Protein AF-A0A9E5GIP1-F1 (afdb_monomer_lite)

Radius of gyration: 26.12 Å; chains: 1; bounding box: 58×53×69 Å

Secondary structure (DSSP, 8-state):
-HHHHHHHHHHHHHH--S-------GGGBTTTBTTHHHHHHHHHHHHHSSTT-----HHHHHHHS---S-------GGGS---SS-TTGGGGGTS--S---SS-TT---TTHHHHHHHHHHHHHHHHHHHHHHHHHHHTTSS-HHHHHHHTHHHHTTSS-HHHHHTTS---HHHHHHHHHHHHHHHHHHHTT-THHHHSS-TTSHHHHHHHHHHHHHHHHHGGG-SS-HHHHHHHHHTT-B-SSGGG-BHHHHHHHHTTSPPHHHHHHHHHHHHHHHS-GGG--SEETTEEEEEEEE-SSSEEEEEEEETTT--EEEEEEE-S-TTSS--EEEEEEEETTT--EEEEEEEGGGS-HHHHTT-

Sequence (362 aa):
ADLLYHRLLTIKKEDRESLIHTATDGEIYGHHEPYGDMALAALIKKVEDREDFTITNYAAYLSNHPALDEAFLYLGEEEKGTSWSCSHGVSRWYKNCGCHTGGDDTWNQKWRTPLRESFDHLSKEIDTIFEREVRHIFKDQQDPWDLLHGFAPVASALIDMKSFLSSYALDHEDEQTLATLLIGQQYKHFCYTSCGWFFNDLAGIEPRQNITYALMALQLYQKFSTQDLLAQLLEDLLKAKANRKQDGTGKDIALEELKTLPGEVEAALFFILNRRVAQEKDYSKEYGYFSLDAYNKQDNHTQVLRITNKLTLTTYVCTATDPNPEKSTLEYTITSLDINHQTQQSFFLEQNMIPLRMRDLL

Foldseek 3Di:
DVVVLVVVLVCCVPVVDPDDDDDDDPCCCPNVPNNNVVVVVVSVVVCVVDVSDDDDDPVVVCVVVPDPDDDDFDLAPPSVGADPPDPRGCCLQAAFPVDADDDDPPFTQRLRNLLVVLLVVLLVLLVVLQQVLVCVQCVNPDGSVVVLVLCVCCLVVVDFLVVSCVVPPGDPVSSLLNLLSSVLVSLSVQLSPRVLRNHGWCLDPSVLVSLLSSVSSCVSCVVSDPDPSLVSSLVSQQSRATPDVVSHTRNSSNVVSVPADDPVQLVVVLQVVCVLPPDPVLRDQDDPQKGWPDWDDPDLFWIWTWMARRRSRWIKIKIWGDPCSPDPWDWIWIWIAGPPVRDIDIDTDGPVSNDPVSVVSD

Structure (mmCIF, N/CA/C/O backbone):
data_AF-A0A9E5GIP1-F1
#
_entry.id   AF-A0A9E5GIP1-F1
#
loop_
_atom_site.group_PDB
_atom_site.id
_atom_site.type_symbol
_atom_site.label_atom_id
_atom_site.label_alt_id
_atom_site.label_comp_id
_atom_site.label_asym_id
_atom_site.label_entity_id
_atom_site.label_seq_id
_atom_site.pdbx_PDB_ins_code
_atom_site.Cartn_x
_atom_site.Cartn_y
_atom_site.Cartn_z
_atom_site.occupancy
_atom_site.B_iso_or_equiv
_atom_site.auth_seq_id
_atom_site.auth_comp_id
_atom_site.auth_asym_id
_atom_site.auth_atom_id
_atom_site.pdbx_PDB_model_num
ATOM 1 N N . ALA A 1 1 ? 5.625 12.874 -35.003 1.00 90.88 1 ALA A N 1
ATOM 2 C CA . ALA A 1 1 ? 5.468 11.657 -35.830 1.00 90.88 1 ALA A CA 1
ATOM 3 C C . ALA A 1 1 ? 6.554 11.521 -36.900 1.00 90.88 1 ALA A C 1
ATOM 5 O O . ALA A 1 1 ? 7.325 10.577 -36.810 1.00 90.88 1 ALA A O 1
ATOM 6 N N . ASP A 1 2 ? 6.673 12.441 -37.871 1.00 93.94 2 ASP A N 1
ATOM 7 C CA . ASP A 1 2 ? 7.651 12.308 -38.975 1.00 93.94 2 ASP A CA 1
ATOM 8 C C . ASP A 1 2 ? 9.096 12.130 -38.503 1.00 93.94 2 ASP A C 1
ATOM 10 O O . ASP A 1 2 ? 9.788 11.223 -38.953 1.00 93.94 2 ASP A O 1
ATOM 14 N N . LEU A 1 3 ? 9.529 12.952 -37.544 1.00 94.56 3 LEU A N 1
ATOM 15 C CA . LEU A 1 3 ? 10.887 12.887 -37.003 1.00 94.56 3 LEU A CA 1
ATOM 16 C C . LEU A 1 3 ? 11.195 11.522 -36.360 1.00 94.56 3 LEU A C 1
ATOM 18 O O . LEU A 1 3 ? 12.271 10.966 -36.561 1.00 94.56 3 LEU A O 1
ATOM 22 N N . LEU A 1 4 ? 10.227 10.964 -35.625 1.00 92.00 4 LEU A N 1
ATOM 23 C CA . LEU A 1 4 ? 10.352 9.655 -34.986 1.00 92.00 4 LEU A CA 1
ATOM 24 C C . LEU A 1 4 ? 10.370 8.531 -36.029 1.00 92.00 4 LEU A C 1
ATOM 26 O O . LEU A 1 4 ? 11.239 7.671 -35.971 1.00 92.00 4 LEU A O 1
ATOM 30 N N . TYR A 1 5 ? 9.490 8.588 -37.032 1.00 94.12 5 TYR A N 1
ATOM 31 C CA . TYR A 1 5 ? 9.476 7.623 -38.135 1.00 94.12 5 TYR A CA 1
ATOM 32 C C . TYR A 1 5 ? 10.809 7.601 -38.896 1.00 94.12 5 TYR A C 1
ATOM 34 O O . TYR A 1 5 ? 11.371 6.538 -39.149 1.00 94.12 5 TYR A O 1
ATOM 42 N N . HIS A 1 6 ? 11.354 8.777 -39.226 1.00 94.56 6 HIS A N 1
ATOM 43 C CA . HIS A 1 6 ? 12.661 8.880 -39.874 1.00 94.56 6 HIS A CA 1
ATOM 44 C C . HIS A 1 6 ? 13.778 8.291 -39.015 1.00 94.56 6 HIS A C 1
ATOM 46 O O . HIS A 1 6 ? 14.639 7.591 -39.540 1.00 94.56 6 HIS A O 1
ATOM 52 N N . ARG A 1 7 ? 13.742 8.513 -37.697 1.00 93.44 7 ARG A N 1
ATOM 53 C CA . ARG A 1 7 ? 14.718 7.923 -36.779 1.00 93.44 7 ARG A CA 1
ATOM 54 C C . ARG A 1 7 ? 14.634 6.396 -36.743 1.00 93.44 7 ARG A C 1
ATOM 56 O O . ARG A 1 7 ? 15.674 5.748 -36.780 1.00 93.44 7 ARG A O 1
ATOM 63 N N . LEU A 1 8 ? 13.427 5.825 -36.734 1.00 92.62 8 LEU A N 1
ATOM 64 C CA . LEU A 1 8 ? 13.231 4.372 -36.801 1.00 92.62 8 LEU A CA 1
ATOM 65 C C . LEU A 1 8 ? 13.777 3.784 -38.110 1.00 92.62 8 LEU A C 1
ATOM 67 O O . LEU A 1 8 ? 14.397 2.723 -38.092 1.00 92.62 8 LEU A O 1
ATOM 71 N N . LEU A 1 9 ? 13.598 4.478 -39.242 1.00 92.69 9 LEU A N 1
ATOM 72 C CA . LEU A 1 9 ? 14.166 4.054 -40.530 1.00 92.69 9 LEU A CA 1
ATOM 73 C C . LEU A 1 9 ? 15.693 4.037 -40.509 1.00 92.69 9 LEU A C 1
ATOM 75 O O . LEU A 1 9 ? 16.299 3.109 -41.046 1.00 92.69 9 LEU A O 1
ATOM 79 N N . THR A 1 10 ? 16.305 5.052 -39.899 1.00 93.25 10 THR A N 1
ATOM 80 C CA . THR A 1 10 ? 17.758 5.109 -39.735 1.00 93.25 10 THR A CA 1
ATOM 81 C C . THR A 1 10 ? 18.255 3.924 -38.911 1.00 93.25 10 THR A C 1
ATOM 83 O O . THR A 1 10 ? 19.103 3.189 -39.405 1.00 93.25 10 THR A O 1
ATOM 86 N N . ILE A 1 11 ? 17.657 3.668 -37.739 1.00 92.25 11 ILE A N 1
ATOM 87 C CA . ILE A 1 11 ? 18.007 2.530 -36.866 1.00 92.25 11 ILE A CA 1
ATOM 88 C C . ILE A 1 11 ? 17.894 1.206 -37.631 1.00 92.25 11 ILE A C 1
ATOM 90 O O . ILE A 1 11 ? 18.855 0.447 -37.707 1.00 92.25 11 ILE A O 1
ATOM 94 N N . LYS A 1 12 ? 16.758 0.961 -38.300 1.00 90.62 12 LYS A N 1
ATOM 95 C CA . LYS A 1 12 ? 16.549 -0.253 -39.107 1.00 90.62 12 LYS A CA 1
ATOM 96 C C . LYS A 1 12 ? 17.654 -0.454 -40.152 1.00 90.62 12 LYS A C 1
ATOM 98 O O . LYS A 1 12 ? 18.086 -1.580 -40.394 1.00 90.62 12 LYS A O 1
ATOM 103 N N . LYS A 1 13 ? 18.078 0.624 -40.817 1.00 89.50 13 LYS A N 1
ATOM 104 C CA . LYS A 1 13 ? 19.065 0.567 -41.902 1.00 89.50 13 LYS A CA 1
ATOM 105 C C . LYS A 1 13 ? 20.491 0.370 -41.388 1.00 89.50 13 LYS A C 1
ATOM 107 O O . LYS A 1 13 ? 21.258 -0.348 -42.030 1.00 89.50 13 LYS A O 1
ATOM 112 N N . GLU A 1 14 ? 20.848 1.047 -40.304 1.00 91.50 14 GLU A N 1
ATOM 113 C CA . GLU A 1 14 ? 22.204 1.050 -39.751 1.00 91.50 14 GLU A CA 1
ATOM 114 C C . GLU A 1 14 ? 22.484 -0.229 -38.964 1.00 91.50 14 GLU A C 1
ATOM 116 O O . GLU A 1 14 ? 23.464 -0.917 -39.258 1.00 91.50 14 GLU A O 1
ATOM 121 N N . ASP A 1 15 ? 21.573 -0.599 -38.067 1.00 85.19 15 ASP A N 1
ATOM 122 C CA . ASP A 1 15 ? 21.786 -1.687 -37.110 1.00 85.19 15 ASP A CA 1
ATOM 123 C C . ASP A 1 15 ? 21.365 -3.056 -37.682 1.00 85.19 15 ASP A C 1
ATOM 125 O O . ASP A 1 15 ? 21.738 -4.103 -37.164 1.00 85.19 15 ASP A O 1
ATOM 129 N N . ARG A 1 16 ? 20.647 -3.065 -38.820 1.00 80.44 16 ARG A N 1
ATOM 130 C CA . ARG A 1 16 ? 20.118 -4.273 -39.495 1.00 80.44 16 ARG A CA 1
ATOM 131 C C . ARG A 1 16 ? 19.235 -5.137 -38.587 1.00 80.44 16 ARG A C 1
ATOM 133 O O . ARG A 1 16 ? 19.169 -6.354 -38.754 1.00 80.44 16 ARG A O 1
ATOM 140 N N . GLU A 1 17 ? 18.535 -4.487 -37.667 1.00 75.00 17 GLU A N 1
ATOM 141 C CA . GLU A 1 17 ? 17.715 -5.139 -36.649 1.00 75.00 17 GLU A CA 1
ATOM 142 C C . GLU A 1 17 ? 16.410 -5.700 -37.218 1.00 75.00 17 GLU A C 1
ATOM 144 O O . GLU A 1 17 ? 15.723 -5.064 -38.025 1.00 75.00 17 GLU A O 1
ATOM 149 N N . SER A 1 18 ? 16.033 -6.885 -36.739 1.00 81.94 18 SER A N 1
ATOM 150 C CA . SER A 1 18 ? 14.758 -7.538 -37.056 1.00 81.94 18 SER A CA 1
ATOM 151 C C . SER A 1 18 ? 13.626 -7.157 -36.092 1.00 81.94 18 SER A C 1
ATOM 153 O O . SER A 1 18 ? 12.456 -7.357 -36.419 1.00 81.94 18 SER A O 1
ATOM 155 N N . LEU A 1 19 ? 13.950 -6.560 -34.939 1.00 90.62 19 LEU A N 1
ATOM 156 C CA . LEU A 1 19 ? 12.988 -6.022 -33.977 1.00 90.62 19 LEU A CA 1
ATOM 157 C C . LEU A 1 19 ? 13.524 -4.724 -33.361 1.00 90.62 19 LEU A C 1
ATOM 159 O O . LEU A 1 19 ? 14.591 -4.717 -32.761 1.00 90.62 19 LEU A O 1
ATOM 163 N N . ILE A 1 20 ? 12.750 -3.641 -33.450 1.00 93.06 20 ILE A N 1
ATOM 164 C CA . ILE A 1 20 ? 13.040 -2.390 -32.736 1.00 93.06 20 ILE A CA 1
ATOM 165 C C . ILE A 1 20 ? 12.092 -2.298 -31.544 1.00 93.06 20 ILE A C 1
ATOM 167 O O . ILE A 1 20 ? 10.873 -2.320 -31.710 1.00 93.06 20 ILE A O 1
ATOM 171 N N . HIS A 1 21 ? 12.657 -2.184 -30.344 1.00 90.62 21 HIS A N 1
ATOM 172 C CA . HIS A 1 21 ? 11.900 -2.045 -29.108 1.00 90.62 21 HIS A CA 1
ATOM 173 C C . HIS A 1 21 ? 11.939 -0.605 -28.578 1.00 90.62 21 HIS A C 1
ATOM 175 O O . HIS A 1 21 ? 12.970 0.064 -28.590 1.00 90.62 21 HIS A O 1
ATOM 181 N N . THR A 1 22 ? 10.805 -0.131 -28.068 1.00 89.06 22 THR A N 1
ATOM 182 C CA . THR A 1 22 ? 10.714 1.080 -27.252 1.00 89.06 22 THR A CA 1
ATOM 183 C C . THR A 1 22 ? 9.709 0.835 -26.127 1.00 89.06 22 THR A C 1
ATOM 185 O O . THR A 1 22 ? 8.592 0.396 -26.394 1.00 89.06 22 THR A O 1
ATOM 188 N N . ALA A 1 23 ? 10.110 1.100 -24.884 1.00 91.69 23 ALA A N 1
ATOM 189 C CA . ALA A 1 23 ? 9.243 1.107 -23.707 1.00 91.69 23 ALA A CA 1
ATOM 190 C C . ALA A 1 23 ? 9.270 2.498 -23.078 1.00 91.69 23 ALA A C 1
ATOM 192 O O . ALA A 1 23 ? 10.339 3.085 -22.909 1.00 91.69 23 ALA A O 1
ATOM 193 N N . THR A 1 24 ? 8.097 3.004 -22.721 1.00 92.00 24 THR A N 1
ATOM 194 C CA . THR A 1 24 ? 7.911 4.260 -21.996 1.00 92.00 24 THR A CA 1
ATOM 195 C C . THR A 1 24 ? 6.729 4.109 -21.053 1.00 92.00 24 THR A C 1
ATOM 197 O O . THR A 1 24 ? 5.822 3.321 -21.330 1.00 92.00 24 THR A O 1
ATOM 200 N N . ASP A 1 25 ? 6.708 4.902 -19.989 1.00 92.88 25 ASP A N 1
ATOM 201 C CA . ASP A 1 25 ? 5.520 5.041 -19.147 1.00 92.88 25 ASP A CA 1
ATOM 202 C C . ASP A 1 25 ? 4.357 5.596 -19.985 1.00 92.88 25 ASP A C 1
ATOM 204 O O . ASP A 1 25 ? 4.558 6.459 -20.847 1.00 92.88 25 ASP A O 1
ATOM 208 N N . GLY A 1 26 ? 3.145 5.074 -19.784 1.00 93.81 26 GLY A N 1
ATOM 209 C CA . GLY A 1 26 ? 1.982 5.415 -20.613 1.00 93.81 26 GLY A CA 1
ATOM 210 C C . GLY A 1 26 ? 1.558 6.875 -20.457 1.00 93.81 26 GLY A C 1
ATOM 211 O O . GLY A 1 26 ? 1.079 7.501 -21.401 1.00 93.81 26 GLY A O 1
ATOM 212 N N . GLU A 1 27 ? 1.826 7.439 -19.284 1.00 93.75 27 GLU A N 1
ATOM 213 C CA . GLU A 1 27 ? 1.537 8.808 -18.880 1.00 93.75 27 GLU A CA 1
ATOM 214 C C . GLU A 1 27 ? 2.300 9.841 -19.726 1.00 93.75 27 GLU A C 1
ATOM 216 O O . GLU A 1 27 ? 1.907 11.009 -19.777 1.00 93.75 27 GLU A O 1
ATOM 221 N N . ILE A 1 28 ? 3.354 9.437 -20.452 1.00 92.19 28 ILE A N 1
ATOM 222 C CA . ILE A 1 28 ? 4.016 10.320 -21.422 1.00 92.19 28 ILE A CA 1
ATOM 223 C C . ILE A 1 28 ? 3.036 10.780 -22.511 1.00 92.19 28 ILE A C 1
ATOM 225 O O . ILE A 1 28 ? 3.107 11.916 -22.965 1.00 92.19 28 ILE A O 1
ATOM 229 N N . TYR A 1 29 ? 2.082 9.938 -22.909 1.00 93.94 29 TYR A N 1
ATOM 230 C CA . TYR A 1 29 ? 1.190 10.204 -24.032 1.00 93.94 29 TYR A CA 1
ATOM 231 C C . TYR A 1 29 ? -0.046 10.997 -23.587 1.00 93.94 29 TYR A C 1
ATOM 233 O O . TYR A 1 29 ? -1.134 10.450 -23.431 1.00 93.94 29 TYR A O 1
ATOM 241 N N . GLY A 1 30 ? 0.131 12.308 -23.392 1.00 93.06 30 GLY A N 1
ATOM 242 C CA . GLY A 1 30 ? -0.942 13.271 -23.123 1.00 93.06 30 GLY A CA 1
ATOM 243 C C . GLY A 1 30 ? -0.901 13.896 -21.727 1.00 93.06 30 GLY A C 1
ATOM 244 O O . GLY A 1 30 ? -1.188 15.085 -21.601 1.00 93.06 30 GLY A O 1
ATOM 245 N N . HIS A 1 31 ? -0.517 13.141 -20.689 1.00 91.56 31 HIS A N 1
ATOM 246 C CA . HIS A 1 31 ? -0.446 13.672 -19.322 1.00 91.56 31 HIS A CA 1
ATOM 247 C C . HIS A 1 31 ? 0.846 14.464 -19.077 1.00 91.56 31 HIS A C 1
ATOM 249 O O . HIS A 1 31 ? 0.780 15.622 -18.667 1.00 91.56 31 HIS A O 1
ATOM 255 N N . HIS A 1 32 ? 2.011 13.870 -19.354 1.00 90.81 32 HIS A N 1
ATOM 256 C CA . HIS A 1 32 ? 3.301 14.554 -19.207 1.00 90.81 32 HIS A CA 1
ATOM 257 C C . HIS A 1 32 ? 3.729 15.316 -20.464 1.00 90.81 32 HIS A C 1
ATOM 259 O O . HIS A 1 32 ? 4.309 16.391 -20.334 1.00 90.81 32 HIS A O 1
ATOM 265 N N . GLU A 1 33 ? 3.422 14.801 -21.660 1.00 92.88 33 GLU A N 1
ATOM 266 C CA . GLU A 1 33 ? 3.657 15.497 -22.929 1.00 92.88 33 GLU A CA 1
ATOM 267 C C . GLU A 1 33 ? 2.316 15.796 -23.618 1.00 92.88 33 GLU A C 1
ATOM 269 O O . GLU A 1 33 ? 1.678 14.879 -24.157 1.00 92.88 33 GLU A O 1
ATOM 274 N N . PRO A 1 34 ? 1.864 17.065 -23.629 1.00 95.00 34 PRO A N 1
ATOM 275 C CA . PRO A 1 34 ? 0.658 17.460 -24.344 1.00 95.00 34 PRO A CA 1
ATOM 276 C C . PRO A 1 34 ? 0.708 17.035 -25.816 1.00 95.00 34 PRO A C 1
ATOM 278 O O . PRO A 1 34 ? 1.692 17.278 -26.511 1.00 95.00 34 PRO A O 1
ATOM 281 N N . TYR A 1 35 ? -0.373 16.424 -26.307 1.00 95.19 35 TYR A N 1
ATOM 282 C CA . TYR A 1 35 ? -0.489 15.879 -27.670 1.00 95.19 35 TYR A CA 1
ATOM 283 C C . TYR A 1 35 ? 0.455 14.703 -27.996 1.00 95.19 35 TYR A C 1
ATOM 285 O O . TYR A 1 35 ? 0.572 14.311 -29.164 1.00 95.19 35 TYR A O 1
ATOM 293 N N . GLY A 1 36 ? 1.124 14.111 -26.999 1.00 94.62 36 GLY A N 1
ATOM 294 C CA . GLY A 1 36 ? 1.947 12.915 -27.190 1.00 94.62 36 GLY A CA 1
ATOM 295 C C . GLY A 1 36 ? 1.145 11.726 -27.735 1.00 94.62 36 GLY A C 1
ATOM 296 O O . GLY A 1 36 ? 1.618 11.001 -28.612 1.00 94.62 36 GLY A O 1
ATOM 297 N N . ASP A 1 37 ? -0.100 11.576 -27.290 1.00 95.75 37 ASP A N 1
ATOM 298 C CA . ASP A 1 37 ? -1.087 10.620 -27.799 1.00 95.75 37 ASP A CA 1
ATOM 299 C C . ASP A 1 37 ? -1.371 10.819 -29.299 1.00 95.75 37 ASP A C 1
ATOM 301 O O . ASP A 1 37 ? -1.316 9.867 -30.083 1.00 95.75 37 ASP A O 1
ATOM 305 N N . MET A 1 38 ? -1.572 12.066 -29.738 1.00 96.44 38 MET A N 1
ATOM 306 C CA . MET A 1 38 ? -1.771 12.396 -31.153 1.00 96.44 38 MET A CA 1
ATOM 307 C C . MET A 1 38 ? -0.517 12.104 -31.983 1.00 96.44 38 MET A C 1
ATOM 309 O O . MET A 1 38 ? -0.606 11.616 -33.115 1.00 96.44 38 MET A O 1
ATOM 313 N N . ALA A 1 39 ? 0.668 12.385 -31.434 1.00 95.06 39 ALA A N 1
ATOM 314 C CA . ALA A 1 39 ? 1.933 12.084 -32.090 1.00 95.06 39 ALA A CA 1
ATOM 315 C C . ALA A 1 39 ? 2.142 10.572 -32.276 1.00 95.06 39 ALA A C 1
ATOM 317 O O . ALA A 1 39 ? 2.639 10.167 -33.334 1.00 95.06 39 ALA A O 1
ATOM 318 N N . LEU A 1 40 ? 1.746 9.758 -31.290 1.00 94.62 40 LEU A N 1
ATOM 319 C CA . LEU A 1 40 ? 1.768 8.297 -31.362 1.00 94.62 40 LEU A CA 1
ATOM 320 C C . LEU A 1 40 ? 0.756 7.772 -32.388 1.00 94.62 40 LEU A C 1
ATOM 322 O O . LEU A 1 40 ? 1.130 6.985 -33.254 1.00 94.62 40 LEU A O 1
ATOM 326 N N . ALA A 1 41 ? -0.485 8.266 -32.375 1.00 95.94 41 ALA A N 1
ATOM 327 C CA . ALA A 1 41 ? -1.502 7.893 -33.362 1.00 95.94 41 ALA A CA 1
ATOM 328 C C . ALA A 1 41 ? -1.047 8.201 -34.800 1.00 95.94 41 ALA A C 1
ATOM 330 O O . ALA A 1 41 ? -1.163 7.368 -35.701 1.00 95.94 41 ALA A O 1
ATOM 331 N N . ALA A 1 42 ? -0.445 9.374 -35.016 1.00 96.19 42 ALA A N 1
ATOM 332 C CA . ALA A 1 42 ? 0.108 9.751 -36.313 1.00 96.19 42 ALA A CA 1
ATOM 333 C C . ALA A 1 42 ? 1.324 8.896 -36.723 1.00 96.19 42 ALA A C 1
ATOM 335 O O . ALA A 1 42 ? 1.544 8.691 -37.917 1.00 96.19 42 ALA A O 1
ATOM 336 N N . LEU A 1 43 ? 2.125 8.401 -35.771 1.00 94.81 43 LEU A N 1
ATOM 337 C CA . LEU A 1 43 ? 3.197 7.443 -36.056 1.00 94.81 43 LEU A CA 1
ATOM 338 C C . LEU A 1 43 ? 2.626 6.087 -36.482 1.00 94.81 43 LEU A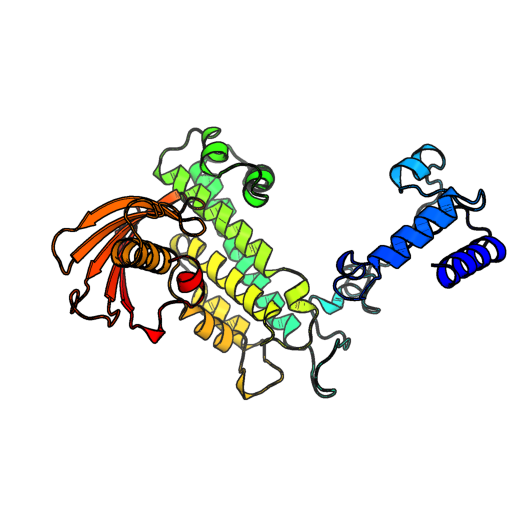 C 1
ATOM 340 O O . LEU A 1 43 ? 3.065 5.558 -37.499 1.00 94.81 43 LEU A O 1
ATOM 344 N N . ILE A 1 44 ? 1.644 5.561 -35.743 1.00 94.56 44 ILE A N 1
ATOM 345 C CA . ILE A 1 44 ? 0.972 4.291 -36.055 1.00 94.56 44 ILE A CA 1
ATOM 346 C C . ILE A 1 44 ? 0.383 4.353 -37.461 1.00 94.56 44 ILE A C 1
ATOM 348 O O . ILE A 1 44 ? 0.689 3.501 -38.289 1.00 94.56 44 ILE A O 1
ATOM 352 N N . LYS A 1 45 ? -0.348 5.428 -37.779 1.00 95.38 45 LYS A N 1
ATOM 353 C CA . LYS A 1 45 ? -0.918 5.622 -39.114 1.00 95.38 45 LYS A CA 1
ATOM 354 C C . LYS A 1 45 ? 0.147 5.600 -40.216 1.00 95.38 45 LYS A C 1
ATOM 356 O O . LYS A 1 45 ? -0.055 4.994 -41.260 1.00 95.38 45 LYS A O 1
ATOM 361 N N . LYS A 1 46 ? 1.312 6.214 -39.980 1.00 94.62 46 LYS A N 1
ATOM 362 C CA . LYS A 1 46 ? 2.436 6.180 -40.933 1.00 94.62 46 LYS A CA 1
ATOM 363 C C . LYS A 1 46 ? 3.024 4.787 -41.113 1.00 94.62 46 LYS A C 1
ATOM 365 O O . LYS A 1 46 ? 3.461 4.492 -42.216 1.00 94.62 46 LYS A O 1
ATOM 370 N N . VAL A 1 47 ? 3.074 3.982 -40.053 1.00 93.62 47 VAL A N 1
ATOM 371 C CA . VAL A 1 47 ? 3.517 2.583 -40.123 1.00 93.62 47 VAL A CA 1
ATOM 372 C C . VAL A 1 47 ? 2.498 1.724 -40.871 1.00 93.62 47 VAL A C 1
ATOM 374 O O . VAL A 1 47 ? 2.897 0.858 -41.627 1.00 93.62 47 VAL A O 1
ATOM 377 N N . GLU A 1 48 ? 1.198 1.971 -40.725 1.00 92.62 48 GLU A N 1
ATOM 378 C CA . GLU A 1 48 ? 0.170 1.245 -41.487 1.00 92.62 48 GLU A CA 1
ATOM 379 C C . GLU A 1 48 ? 0.145 1.634 -42.971 1.00 92.62 48 GLU A C 1
ATOM 381 O O . GLU A 1 48 ? -0.053 0.785 -43.836 1.00 92.62 48 GLU A O 1
ATOM 386 N N . ASP A 1 49 ? 0.361 2.916 -43.277 1.00 94.38 49 ASP A N 1
ATOM 387 C CA . ASP A 1 49 ? 0.346 3.435 -44.650 1.00 94.38 49 ASP A CA 1
ATOM 388 C C . ASP A 1 49 ? 1.626 3.096 -45.440 1.00 94.38 49 ASP A C 1
ATOM 390 O O . ASP A 1 49 ? 1.709 3.385 -46.637 1.00 94.38 49 ASP A O 1
ATOM 394 N N . ARG A 1 50 ? 2.652 2.539 -44.784 1.00 91.62 50 ARG A N 1
ATOM 395 C CA . ARG A 1 50 ? 3.967 2.261 -45.376 1.00 91.62 50 ARG A CA 1
ATOM 396 C C . ARG A 1 50 ? 4.426 0.852 -45.028 1.00 91.62 50 ARG A C 1
ATOM 398 O O . ARG A 1 50 ? 4.469 0.475 -43.871 1.00 91.62 50 ARG A O 1
ATOM 405 N N . GLU A 1 51 ? 4.916 0.106 -46.007 1.00 87.88 51 GLU A N 1
ATOM 406 C CA . GLU A 1 51 ? 5.389 -1.275 -45.801 1.00 87.88 51 GLU A CA 1
ATOM 407 C C . GLU A 1 51 ? 6.793 -1.365 -45.153 1.00 87.88 51 GLU A C 1
ATOM 409 O O . GLU A 1 51 ? 7.437 -2.413 -45.182 1.00 87.88 51 GLU A O 1
ATOM 414 N N . ASP A 1 52 ? 7.306 -0.276 -44.561 1.00 92.38 52 ASP A N 1
ATOM 415 C CA . ASP A 1 52 ? 8.644 -0.266 -43.957 1.00 92.38 52 ASP A CA 1
ATOM 416 C C . ASP A 1 52 ? 8.688 -0.989 -42.600 1.00 92.38 52 ASP A C 1
ATOM 418 O O . ASP A 1 52 ? 9.749 -1.483 -42.211 1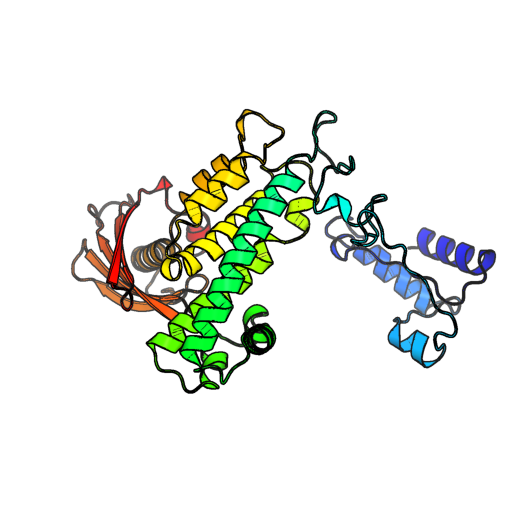.00 92.38 52 ASP A O 1
ATOM 422 N N . PHE A 1 53 ? 7.580 -1.042 -41.855 1.00 93.31 53 PHE A N 1
ATOM 423 C CA . PHE A 1 53 ? 7.523 -1.617 -40.507 1.00 93.31 53 PHE A CA 1
ATOM 424 C C . PHE A 1 53 ? 6.235 -2.408 -40.287 1.00 93.31 53 PHE A C 1
ATOM 426 O O . PHE A 1 53 ? 5.229 -2.199 -40.955 1.00 93.31 53 PHE A O 1
ATOM 433 N N . THR A 1 54 ? 6.248 -3.286 -39.288 1.00 92.06 54 THR A N 1
ATOM 434 C CA . THR A 1 54 ? 5.048 -3.960 -38.788 1.00 92.06 54 THR A CA 1
ATOM 435 C C . THR A 1 54 ? 5.013 -3.813 -37.276 1.00 92.06 54 THR A C 1
ATOM 437 O O . THR A 1 54 ? 5.980 -4.159 -36.597 1.00 92.06 54 THR A O 1
ATOM 440 N N . ILE A 1 55 ? 3.911 -3.284 -36.742 1.00 93.44 55 ILE A N 1
ATOM 441 C CA . ILE A 1 55 ? 3.705 -3.211 -35.293 1.00 93.44 55 ILE A CA 1
ATOM 442 C C . ILE A 1 55 ? 3.377 -4.615 -34.791 1.00 93.44 55 ILE A C 1
ATOM 444 O O . ILE A 1 55 ? 2.480 -5.277 -35.307 1.00 93.44 55 ILE A O 1
ATOM 448 N N . THR A 1 56 ? 4.102 -5.065 -33.774 1.00 93.50 56 THR A N 1
ATOM 449 C CA . THR A 1 56 ? 3.907 -6.375 -33.152 1.00 93.50 56 THR A CA 1
ATOM 450 C C . THR A 1 56 ? 4.147 -6.282 -31.649 1.00 93.50 56 THR A C 1
ATOM 452 O O . THR A 1 56 ? 4.766 -5.336 -31.165 1.00 93.50 56 THR A O 1
ATOM 455 N N . ASN A 1 57 ? 3.676 -7.280 -30.905 1.00 94.31 57 ASN A N 1
ATOM 456 C CA . ASN A 1 57 ? 4.086 -7.512 -29.522 1.00 94.31 57 ASN A CA 1
ATOM 457 C C . ASN A 1 57 ? 5.134 -8.639 -29.452 1.00 94.31 57 ASN A C 1
ATOM 459 O O . ASN A 1 57 ? 5.383 -9.339 -30.441 1.00 94.31 57 ASN A O 1
ATOM 463 N N . TYR A 1 58 ? 5.738 -8.825 -28.275 1.00 94.12 58 TYR A N 1
ATOM 464 C CA . TYR A 1 58 ? 6.787 -9.828 -28.078 1.00 94.12 58 TYR A CA 1
ATOM 465 C C . TYR A 1 58 ? 6.310 -11.261 -28.298 1.00 94.12 58 TYR A C 1
ATOM 467 O O . TYR A 1 58 ? 7.018 -12.034 -28.930 1.00 94.12 58 TYR A O 1
ATOM 475 N N . ALA A 1 59 ? 5.113 -11.615 -27.823 1.00 95.31 59 ALA A N 1
ATOM 476 C CA . ALA A 1 59 ? 4.585 -12.971 -27.965 1.00 95.31 59 ALA A CA 1
ATOM 477 C C . ALA A 1 59 ? 4.388 -13.347 -29.443 1.00 95.31 59 ALA A C 1
ATOM 479 O O . ALA A 1 59 ? 4.791 -14.427 -29.875 1.00 95.31 59 ALA A O 1
ATOM 480 N N . ALA A 1 60 ? 3.833 -12.430 -30.239 1.00 95.12 60 ALA A N 1
ATOM 481 C CA . ALA A 1 60 ? 3.640 -12.621 -31.671 1.00 95.12 60 ALA A CA 1
ATOM 482 C C . ALA A 1 60 ? 4.979 -12.716 -32.420 1.00 95.12 60 ALA A C 1
ATOM 484 O O . ALA A 1 60 ? 5.143 -13.593 -33.270 1.00 95.12 60 ALA A O 1
ATOM 485 N N . TYR A 1 61 ? 5.965 -11.883 -32.069 1.00 94.12 61 TYR A N 1
ATOM 486 C CA . TYR A 1 61 ? 7.300 -11.963 -32.665 1.00 94.12 61 TYR A CA 1
ATOM 487 C C . TYR A 1 61 ? 7.993 -13.293 -32.324 1.00 94.12 61 TYR A C 1
ATOM 489 O O . TYR A 1 61 ? 8.421 -14.004 -33.234 1.00 94.12 61 TYR A O 1
ATOM 497 N N . LEU A 1 62 ? 8.018 -13.672 -31.040 1.00 94.50 62 LEU A N 1
ATOM 498 C CA . LEU A 1 62 ? 8.645 -14.903 -30.542 1.00 94.50 62 LEU A CA 1
ATOM 499 C C . LEU A 1 62 ? 8.031 -16.177 -31.132 1.00 94.50 62 LEU A C 1
ATOM 501 O O . LEU A 1 62 ? 8.745 -17.156 -31.324 1.00 94.50 62 LEU A O 1
ATOM 505 N N . SER A 1 63 ? 6.736 -16.169 -31.471 1.00 95.19 63 SER A N 1
ATOM 506 C CA . SER A 1 63 ? 6.073 -17.325 -32.096 1.00 95.19 63 SER A CA 1
ATOM 507 C C . SER A 1 63 ? 6.692 -17.739 -33.439 1.00 95.19 63 SER A C 1
ATOM 509 O O . SER A 1 63 ? 6.689 -18.920 -33.777 1.00 95.19 63 SER A O 1
ATOM 511 N N . ASN A 1 64 ? 7.261 -16.779 -34.175 1.00 93.56 64 ASN A N 1
ATOM 512 C CA . ASN A 1 64 ? 7.912 -17.002 -35.469 1.00 93.56 64 ASN A CA 1
ATOM 513 C C . ASN A 1 64 ? 9.445 -16.883 -35.394 1.00 93.56 64 ASN A C 1
ATOM 515 O O . ASN A 1 64 ? 10.135 -17.248 -36.343 1.00 93.56 64 ASN A O 1
ATOM 519 N N . HIS A 1 65 ? 9.971 -16.375 -34.277 1.00 92.38 65 HIS A N 1
ATOM 520 C CA . HIS A 1 65 ? 11.391 -16.107 -34.049 1.00 92.38 65 HIS A CA 1
ATOM 521 C C . HIS A 1 65 ? 11.769 -16.609 -32.646 1.00 92.38 65 HIS A C 1
ATOM 523 O O . HIS A 1 65 ? 11.912 -15.799 -31.724 1.00 92.38 65 HIS A O 1
ATOM 529 N N . PRO A 1 66 ? 11.861 -17.937 -32.439 1.00 92.56 66 PRO A N 1
ATOM 530 C CA . PRO A 1 66 ? 12.200 -18.488 -31.132 1.00 92.56 66 PRO A CA 1
ATOM 531 C C . PRO A 1 66 ? 13.575 -17.985 -30.680 1.00 92.56 66 PRO A C 1
ATOM 533 O O . PRO A 1 66 ? 14.493 -17.868 -31.491 1.00 92.56 66 PRO A O 1
ATOM 536 N N . ALA A 1 67 ? 13.718 -17.697 -29.385 1.00 91.44 67 ALA A N 1
ATOM 537 C CA . ALA A 1 67 ? 15.005 -17.323 -28.809 1.00 91.44 67 ALA A CA 1
ATOM 538 C C . ALA A 1 67 ? 15.974 -18.513 -28.896 1.00 91.44 67 ALA A C 1
ATOM 540 O O . ALA A 1 67 ? 15.665 -19.600 -28.408 1.00 91.44 67 ALA A O 1
ATOM 541 N N . LEU A 1 68 ? 17.120 -18.307 -29.545 1.00 92.19 68 LEU A N 1
ATOM 542 C CA . LEU A 1 68 ? 18.158 -19.331 -29.726 1.00 92.19 68 LEU A CA 1
ATOM 543 C C . LEU A 1 68 ? 19.379 -19.099 -28.832 1.00 92.19 68 LEU A C 1
ATOM 545 O O . LEU A 1 68 ? 20.177 -20.013 -28.645 1.00 92.19 68 LEU A O 1
ATOM 549 N N . ASP A 1 69 ? 19.497 -17.893 -28.283 1.00 91.94 69 ASP A N 1
ATOM 550 C CA . ASP A 1 69 ? 20.625 -17.453 -27.478 1.00 91.94 69 ASP A CA 1
ATOM 551 C C . ASP A 1 69 ? 20.191 -17.199 -26.033 1.00 91.94 69 ASP A C 1
ATOM 553 O O . ASP A 1 69 ? 19.064 -16.776 -25.756 1.00 91.94 69 ASP A O 1
ATOM 557 N N . GLU A 1 70 ? 21.116 -17.429 -25.108 1.00 94.50 70 GLU A N 1
ATOM 558 C CA . GLU A 1 70 ? 20.947 -17.097 -23.698 1.00 94.50 70 GLU A CA 1
ATOM 559 C C . GLU A 1 70 ? 21.484 -15.690 -23.422 1.00 94.50 70 GLU A C 1
ATOM 561 O O . GLU A 1 70 ? 22.565 -15.311 -23.877 1.00 94.50 70 GLU A O 1
ATOM 566 N N . ALA A 1 71 ? 20.741 -14.917 -22.630 1.00 92.62 71 ALA A N 1
ATOM 567 C CA . ALA A 1 71 ? 21.186 -13.625 -22.130 1.00 92.62 71 ALA A CA 1
ATOM 568 C C . ALA A 1 71 ? 21.496 -13.730 -20.635 1.00 92.62 71 ALA A C 1
ATOM 570 O O . ALA A 1 71 ? 20.639 -14.105 -19.834 1.00 92.62 71 ALA A O 1
ATOM 571 N N . PHE A 1 72 ? 22.711 -13.349 -20.247 1.00 94.38 72 PHE A N 1
ATOM 572 C CA . PHE A 1 72 ? 23.083 -13.228 -18.841 1.00 94.38 72 PHE A CA 1
ATOM 573 C C . PHE A 1 72 ? 22.746 -11.824 -18.351 1.00 94.38 72 PHE A C 1
ATOM 575 O O . PHE A 1 72 ? 23.313 -10.835 -18.820 1.00 94.38 72 PHE A O 1
ATOM 582 N N . LEU A 1 73 ? 21.817 -11.736 -17.403 1.00 92.81 73 LEU A N 1
ATOM 583 C CA . LEU A 1 73 ? 21.481 -10.468 -16.771 1.00 92.81 73 LEU A CA 1
ATOM 584 C C . LEU A 1 73 ? 22.584 -10.075 -15.792 1.00 92.81 73 LEU A C 1
ATOM 586 O O . LEU A 1 73 ? 23.041 -10.883 -14.983 1.00 92.81 73 LEU A O 1
ATOM 590 N N . TYR A 1 74 ? 22.998 -8.812 -15.852 1.00 93.50 74 TYR A N 1
ATOM 591 C CA . TYR A 1 74 ? 23.899 -8.268 -14.848 1.00 93.50 74 TYR A CA 1
ATOM 592 C C . TYR A 1 74 ? 23.199 -8.278 -13.485 1.00 93.50 74 TYR A C 1
ATOM 594 O O . TYR A 1 74 ? 22.078 -7.789 -13.347 1.00 93.50 74 TYR A O 1
ATOM 602 N N . LEU A 1 75 ? 23.868 -8.825 -12.469 1.00 93.56 75 LEU A N 1
ATOM 603 C CA . LEU A 1 75 ? 23.278 -9.006 -11.140 1.00 93.56 75 LEU A CA 1
ATOM 604 C C . LEU A 1 75 ? 23.073 -7.684 -10.386 1.00 93.56 75 LEU A C 1
ATOM 606 O O . LEU A 1 75 ? 22.372 -7.659 -9.381 1.00 93.56 75 LEU A O 1
ATOM 610 N N . GLY A 1 76 ? 23.645 -6.576 -10.865 1.00 92.19 76 GLY A N 1
ATOM 611 C CA . GLY A 1 76 ? 23.561 -5.287 -10.183 1.00 92.19 76 GLY A CA 1
ATOM 612 C C . GLY A 1 76 ? 24.380 -5.244 -8.890 1.00 92.19 76 GLY A C 1
ATOM 613 O O . GLY A 1 76 ? 25.149 -6.150 -8.572 1.00 92.19 76 GLY A O 1
ATOM 614 N N . GLU A 1 77 ? 24.237 -4.154 -8.141 1.00 92.88 77 GLU A N 1
ATOM 615 C CA . GLU A 1 77 ? 24.882 -4.025 -6.834 1.00 92.88 77 GLU A CA 1
ATOM 616 C C . GLU A 1 77 ? 24.237 -4.975 -5.815 1.00 92.88 77 GLU A C 1
ATOM 618 O O . GLU A 1 77 ? 23.013 -5.111 -5.776 1.00 92.88 77 GLU A O 1
ATOM 623 N N . GLU A 1 78 ? 25.063 -5.619 -4.983 1.00 92.38 78 GLU A N 1
ATOM 624 C CA . GLU A 1 78 ? 24.622 -6.581 -3.952 1.00 92.38 78 GLU A CA 1
ATOM 625 C C . GLU A 1 78 ? 23.765 -7.740 -4.501 1.00 92.38 78 GLU A C 1
ATOM 627 O O . GLU A 1 78 ? 22.986 -8.330 -3.759 1.00 92.38 78 GLU A O 1
ATOM 632 N N . GLU A 1 79 ? 23.888 -8.050 -5.796 1.00 94.44 79 GLU A N 1
ATOM 633 C CA . GLU A 1 79 ? 23.109 -9.087 -6.493 1.00 94.44 79 GLU A CA 1
ATOM 634 C C . GLU A 1 79 ? 21.583 -8.868 -6.453 1.00 94.44 79 GLU A C 1
ATOM 636 O O . GLU A 1 79 ? 20.796 -9.806 -6.571 1.00 94.44 79 GLU A O 1
ATOM 641 N N . LYS A 1 80 ? 21.139 -7.610 -6.304 1.00 93.31 80 LYS A N 1
ATOM 642 C CA . LYS A 1 80 ? 19.710 -7.251 -6.213 1.00 93.31 80 LYS A CA 1
ATOM 643 C C . LYS A 1 80 ? 19.057 -6.910 -7.559 1.00 93.31 80 LYS A C 1
ATOM 645 O O . LYS A 1 80 ? 17.853 -6.672 -7.608 1.00 93.31 80 LYS A O 1
ATOM 650 N N . GLY A 1 81 ? 19.826 -6.889 -8.644 1.00 94.50 81 GLY A N 1
ATOM 651 C CA . GLY A 1 81 ? 19.359 -6.677 -10.013 1.00 94.50 81 GLY A CA 1
ATOM 652 C C . GLY A 1 81 ? 19.639 -5.285 -10.591 1.00 94.50 81 GLY A C 1
ATOM 653 O O . GLY A 1 81 ? 19.976 -4.317 -9.899 1.00 94.50 81 GLY A O 1
ATOM 654 N N . THR A 1 82 ? 19.493 -5.184 -11.912 1.00 95.44 82 THR A N 1
ATOM 655 C CA . THR A 1 82 ? 19.553 -3.928 -12.674 1.00 95.44 82 THR A CA 1
ATOM 656 C C . THR A 1 82 ? 18.209 -3.210 -12.732 1.00 95.44 82 THR A C 1
ATOM 658 O O . THR A 1 82 ? 17.166 -3.780 -12.434 1.00 95.44 82 THR A O 1
ATOM 661 N N . SER A 1 83 ? 18.217 -1.955 -13.183 1.00 94.75 83 SER A N 1
ATOM 662 C CA . SER A 1 83 ? 17.005 -1.218 -13.526 1.00 94.75 83 SER A CA 1
ATOM 663 C C . SER A 1 83 ? 17.212 -0.434 -14.817 1.00 94.75 83 SER A C 1
ATOM 665 O O . SER A 1 83 ? 18.338 -0.113 -15.192 1.00 94.75 83 SER A O 1
ATOM 667 N N . TRP A 1 84 ? 16.112 -0.113 -15.492 1.00 93.62 84 TRP A N 1
ATOM 668 C CA . TRP A 1 84 ? 16.128 0.708 -16.703 1.00 93.62 84 TRP A CA 1
ATOM 669 C C . TRP A 1 84 ? 16.349 2.209 -16.438 1.00 93.62 84 TRP A C 1
ATOM 671 O O . TRP A 1 84 ? 16.769 2.935 -17.332 1.00 93.62 84 TRP A O 1
ATOM 681 N N . SER A 1 85 ? 16.085 2.680 -15.211 1.00 91.00 85 SER A N 1
ATOM 682 C CA . SER A 1 85 ? 16.026 4.108 -14.854 1.00 91.00 85 SER A CA 1
ATOM 683 C C . SER A 1 85 ? 17.091 4.539 -13.833 1.00 91.00 85 SER A C 1
ATOM 685 O O . SER A 1 85 ? 17.089 5.670 -13.326 1.00 91.00 85 SER A O 1
ATOM 687 N N . CYS A 1 86 ? 18.032 3.653 -13.502 1.00 92.00 86 CYS A N 1
ATOM 688 C CA . CYS A 1 86 ? 19.182 3.968 -12.665 1.00 92.00 86 CYS A CA 1
ATOM 689 C C . CYS A 1 86 ? 20.414 3.176 -13.109 1.00 92.00 86 CYS A C 1
ATOM 691 O O . CYS A 1 86 ? 20.386 1.949 -13.168 1.00 92.00 86 CYS A O 1
ATOM 693 N N . SER A 1 87 ? 21.529 3.877 -13.327 1.00 91.25 87 SER A N 1
ATOM 694 C CA . SER A 1 87 ? 22.826 3.257 -13.633 1.00 91.25 87 SER A CA 1
ATOM 695 C C . SER A 1 87 ? 23.344 2.349 -12.512 1.00 91.25 87 SER A C 1
ATOM 697 O O . SER A 1 87 ? 24.154 1.468 -12.769 1.00 91.25 87 SER A O 1
ATOM 699 N N . HIS A 1 88 ? 22.857 2.540 -11.282 1.00 93.25 88 HIS A N 1
ATOM 700 C CA . HIS A 1 88 ? 23.200 1.743 -10.098 1.00 93.25 88 HIS A CA 1
ATOM 701 C C . HIS A 1 88 ? 22.199 0.601 -9.849 1.00 93.25 88 HIS A C 1
ATOM 703 O O . HIS A 1 88 ? 22.012 0.147 -8.724 1.00 93.25 88 HIS A O 1
ATOM 709 N N . GLY A 1 89 ? 21.482 0.157 -10.884 1.00 93.75 89 GLY A N 1
ATOM 710 C CA . GLY A 1 89 ? 20.524 -0.936 -10.767 1.00 93.75 89 GLY A CA 1
ATOM 711 C C . GLY A 1 89 ? 19.368 -0.604 -9.826 1.00 93.75 89 GLY A C 1
ATOM 712 O O . GLY A 1 89 ? 18.816 0.497 -9.882 1.00 93.75 89 GLY A O 1
ATOM 713 N N . VAL A 1 90 ? 18.978 -1.545 -8.965 1.00 95.25 90 VAL A N 1
ATOM 714 C CA . VAL A 1 90 ? 17.885 -1.322 -8.002 1.00 95.25 90 VAL A CA 1
ATOM 715 C C . VAL A 1 90 ? 18.309 -0.568 -6.733 1.00 95.25 90 VAL A C 1
ATOM 717 O O . VAL A 1 90 ? 17.482 -0.314 -5.857 1.00 95.25 90 VAL A O 1
ATOM 720 N N . SER A 1 91 ? 19.570 -0.134 -6.628 1.00 94.94 91 SER A N 1
ATOM 721 C CA . SER A 1 91 ? 20.072 0.619 -5.470 1.00 94.94 91 SER A CA 1
ATOM 722 C C . SER A 1 91 ? 19.323 1.913 -5.191 1.00 94.94 91 SER A C 1
ATOM 724 O O . SER A 1 91 ? 19.229 2.322 -4.032 1.00 94.94 91 SER A O 1
ATOM 726 N N . ARG A 1 92 ? 18.704 2.513 -6.214 1.00 93.25 92 ARG A N 1
ATOM 727 C CA . ARG A 1 92 ? 17.794 3.652 -6.044 1.00 93.25 92 ARG A CA 1
ATOM 728 C C . ARG A 1 92 ? 16.685 3.373 -5.025 1.00 93.25 92 ARG A C 1
ATOM 730 O O . ARG A 1 92 ? 16.335 4.295 -4.306 1.00 93.25 92 ARG A O 1
ATOM 737 N N . TRP A 1 93 ? 16.171 2.147 -4.920 1.00 94.44 93 TRP A N 1
ATOM 738 C CA . TRP A 1 93 ? 14.997 1.824 -4.094 1.00 94.44 93 TRP A CA 1
ATOM 739 C C . TRP A 1 93 ? 15.318 1.308 -2.684 1.00 94.44 93 TRP A C 1
ATOM 741 O O . TRP A 1 93 ? 14.408 0.919 -1.959 1.00 94.44 93 TRP A O 1
ATOM 751 N N . TYR A 1 94 ? 16.591 1.285 -2.273 1.00 93.69 94 TYR A N 1
ATOM 752 C CA . TYR A 1 94 ? 16.949 0.853 -0.912 1.00 93.69 94 TYR A CA 1
ATOM 753 C C . TYR A 1 94 ? 18.154 1.577 -0.292 1.00 93.69 94 TYR A C 1
ATOM 755 O O . TYR A 1 94 ? 18.389 1.445 0.909 1.00 93.69 94 TYR A O 1
ATOM 763 N N . LYS A 1 95 ? 18.927 2.363 -1.056 1.00 94.19 95 LYS A N 1
ATOM 764 C CA . LYS A 1 95 ? 20.059 3.126 -0.510 1.00 94.19 95 LYS A CA 1
ATOM 765 C C . LYS A 1 95 ? 20.318 4.450 -1.222 1.00 94.19 95 LYS A C 1
ATOM 767 O O . LYS A 1 95 ? 19.751 4.773 -2.269 1.00 94.19 95 LYS A O 1
ATOM 772 N N . ASN A 1 96 ? 21.229 5.226 -0.643 1.00 94.06 96 ASN A N 1
ATOM 773 C CA . ASN A 1 96 ? 21.758 6.439 -1.252 1.00 94.06 96 ASN A CA 1
ATOM 774 C C . ASN A 1 96 ? 22.737 6.105 -2.392 1.00 94.06 96 ASN A C 1
ATOM 776 O O . ASN A 1 96 ? 23.948 6.168 -2.202 1.00 94.06 96 ASN A O 1
ATOM 780 N N . CYS A 1 97 ? 22.219 5.756 -3.572 1.00 92.19 97 CYS A N 1
ATOM 781 C CA . CYS A 1 97 ? 23.035 5.519 -4.773 1.00 92.19 97 CYS A CA 1
ATOM 782 C C . CYS A 1 97 ? 23.590 6.805 -5.421 1.00 92.19 97 CYS A C 1
ATOM 784 O O . CYS A 1 97 ? 24.300 6.733 -6.416 1.00 92.19 97 CYS A O 1
ATOM 786 N N . GLY A 1 98 ? 23.237 7.988 -4.903 1.00 89.12 98 GLY A N 1
ATOM 787 C CA . GLY A 1 98 ? 23.653 9.285 -5.449 1.00 89.12 98 GLY A CA 1
ATOM 788 C C . GLY A 1 98 ? 22.811 9.790 -6.626 1.00 89.12 98 GLY A C 1
ATOM 789 O O . GLY A 1 98 ? 22.938 10.950 -7.001 1.00 89.12 98 GLY A O 1
ATOM 790 N N . CYS A 1 99 ? 21.918 8.971 -7.193 1.00 87.12 99 CYS A N 1
ATOM 791 C CA . CYS A 1 99 ? 20.947 9.453 -8.173 1.00 87.12 99 CYS A CA 1
ATOM 792 C C . CYS A 1 99 ? 19.840 10.272 -7.494 1.00 87.12 99 CYS A C 1
ATOM 794 O O . CYS A 1 99 ? 19.127 9.756 -6.627 1.00 87.12 99 CYS A O 1
ATOM 796 N N . HIS A 1 100 ? 19.642 11.497 -7.977 1.00 81.50 100 HIS A N 1
ATOM 797 C CA . HIS A 1 100 ? 18.563 12.399 -7.577 1.00 81.50 100 HIS A CA 1
ATOM 798 C C . HIS A 1 100 ? 17.667 12.739 -8.781 1.00 81.50 100 HIS A C 1
ATOM 800 O O . HIS A 1 100 ? 18.057 12.592 -9.942 1.00 81.50 100 HIS A O 1
ATOM 806 N N . THR A 1 101 ? 16.421 13.120 -8.519 1.00 78.38 101 THR A N 1
ATOM 807 C CA . THR A 1 101 ? 15.409 13.436 -9.535 1.00 78.38 101 THR A CA 1
ATOM 808 C C . THR A 1 101 ? 14.593 14.635 -9.066 1.00 78.38 101 THR A C 1
ATOM 810 O O . THR A 1 101 ? 13.592 14.482 -8.372 1.00 78.38 101 THR A O 1
ATOM 813 N N . GLY A 1 102 ? 15.051 15.842 -9.409 1.00 74.69 102 GLY A N 1
ATOM 814 C CA . GLY A 1 102 ? 14.560 17.106 -8.844 1.00 74.69 102 GLY A CA 1
ATOM 815 C C . GLY A 1 102 ? 15.212 17.440 -7.494 1.00 74.69 102 GLY A C 1
ATOM 816 O O . GLY A 1 102 ? 16.183 16.796 -7.103 1.00 74.69 102 GLY A O 1
ATOM 817 N N . GLY A 1 103 ? 14.646 18.408 -6.765 1.00 82.25 103 GLY A N 1
ATOM 818 C CA . GLY A 1 103 ? 15.137 18.823 -5.443 1.00 82.25 103 GLY A CA 1
ATOM 819 C C . GLY A 1 103 ? 16.328 19.785 -5.489 1.00 82.25 103 GLY A C 1
ATOM 820 O O . GLY A 1 103 ? 16.756 20.209 -6.558 1.00 82.25 103 GLY A O 1
ATOM 821 N N . ASP A 1 104 ? 16.813 20.161 -4.308 1.00 85.81 104 ASP A N 1
ATOM 822 C CA . ASP A 1 104 ? 18.009 20.996 -4.141 1.00 85.81 104 ASP A CA 1
ATOM 823 C C . ASP A 1 104 ? 19.280 20.145 -4.307 1.00 85.81 104 ASP A C 1
ATOM 825 O O . ASP A 1 104 ? 19.326 19.004 -3.843 1.00 85.81 104 ASP A O 1
ATOM 829 N N . ASP A 1 105 ? 20.321 20.706 -4.926 1.00 85.94 105 ASP A N 1
ATOM 830 C CA . ASP A 1 105 ? 21.593 20.021 -5.212 1.00 85.94 105 ASP A CA 1
ATOM 831 C C . ASP A 1 105 ? 22.307 19.488 -3.954 1.00 85.94 105 ASP A C 1
ATOM 833 O O . ASP A 1 105 ? 23.160 18.603 -4.034 1.00 85.94 105 ASP A O 1
ATOM 837 N N . THR A 1 106 ? 21.980 20.018 -2.773 1.00 89.06 106 THR A N 1
ATOM 838 C CA . THR A 1 106 ? 22.543 19.581 -1.486 1.00 89.06 106 THR A CA 1
ATOM 839 C C . THR A 1 106 ? 21.818 18.381 -0.869 1.00 89.06 106 THR A C 1
ATOM 841 O O . THR A 1 106 ? 22.279 17.828 0.137 1.00 89.06 106 THR A O 1
ATOM 844 N N . TRP A 1 107 ? 20.682 17.965 -1.436 1.00 92.50 107 TRP A N 1
ATOM 845 C CA . TRP A 1 107 ? 19.879 16.869 -0.900 1.00 92.50 107 TRP A CA 1
ATOM 846 C C . TRP A 1 107 ? 20.501 15.502 -1.182 1.00 92.50 107 TRP A C 1
ATOM 848 O O . TRP A 1 107 ? 21.207 15.278 -2.160 1.00 92.50 107 TRP A O 1
ATOM 858 N N . ASN A 1 108 ? 20.217 14.549 -0.298 1.00 93.19 108 ASN A N 1
ATOM 859 C CA . ASN A 1 108 ? 20.700 13.178 -0.383 1.00 93.19 108 ASN A CA 1
ATOM 860 C C . ASN A 1 108 ? 19.594 12.173 -0.041 1.00 93.19 108 ASN A C 1
ATOM 862 O O . ASN A 1 108 ? 18.549 12.512 0.514 1.00 93.19 108 ASN A O 1
ATOM 866 N N . GLN A 1 109 ? 19.848 10.905 -0.357 1.00 94.69 109 GLN A N 1
ATOM 867 C CA . GLN A 1 109 ? 18.881 9.821 -0.203 1.00 94.69 109 GLN A CA 1
ATOM 868 C C . GLN A 1 109 ? 19.303 8.838 0.899 1.00 94.69 109 GLN A C 1
ATOM 870 O O . GLN A 1 109 ? 18.968 7.654 0.860 1.00 94.69 109 GLN A O 1
ATOM 875 N N . LYS A 1 110 ? 20.052 9.316 1.909 1.00 96.06 110 LYS A N 1
ATOM 876 C CA . LYS A 1 110 ? 20.484 8.498 3.062 1.00 96.06 110 LYS A CA 1
ATOM 877 C C . LYS A 1 110 ? 19.317 7.997 3.906 1.00 96.06 110 LYS A C 1
ATOM 879 O O . LYS A 1 110 ? 19.496 7.039 4.645 1.00 96.06 110 LYS A O 1
ATOM 884 N N . TRP A 1 111 ? 18.139 8.607 3.782 1.00 96.62 111 TRP A N 1
ATOM 885 C CA . TRP A 1 111 ? 16.911 8.159 4.434 1.00 96.62 111 TRP A CA 1
ATOM 886 C C . TRP A 1 111 ? 16.382 6.824 3.898 1.00 96.62 111 TRP A C 1
ATOM 888 O O . TRP A 1 111 ? 15.643 6.154 4.612 1.00 96.62 111 TRP A O 1
ATOM 898 N N . ARG A 1 112 ? 16.762 6.410 2.679 1.00 97.00 112 ARG A N 1
ATOM 899 C CA . ARG A 1 112 ? 16.213 5.196 2.058 1.00 97.00 112 ARG A CA 1
ATOM 900 C C . ARG A 1 112 ? 16.593 3.926 2.822 1.00 97.00 112 ARG A C 1
ATOM 902 O O . ARG A 1 112 ? 15.744 3.101 3.110 1.00 97.00 112 ARG A O 1
ATOM 909 N N . THR A 1 113 ? 17.855 3.776 3.206 1.00 97.44 113 THR A N 1
ATOM 910 C CA . THR A 1 113 ? 18.294 2.585 3.949 1.00 97.44 113 THR A CA 1
ATOM 911 C C . THR A 1 113 ? 17.550 2.399 5.277 1.00 97.44 113 THR A C 1
ATOM 913 O O . THR A 1 113 ? 16.907 1.366 5.424 1.00 97.44 113 THR A O 1
ATOM 916 N N . PRO A 1 114 ? 17.518 3.381 6.199 1.00 98.12 114 PRO A N 1
ATOM 917 C CA . PRO A 1 114 ? 16.793 3.216 7.457 1.00 98.12 114 PRO A CA 1
ATOM 918 C C . PRO A 1 114 ? 15.275 3.080 7.279 1.00 98.12 114 PRO A C 1
ATOM 920 O O . PRO A 1 114 ? 14.649 2.371 8.057 1.00 98.12 114 PRO A O 1
ATOM 923 N N . LEU A 1 115 ? 14.673 3.712 6.261 1.00 98.31 115 LEU A N 1
ATOM 924 C CA . LEU A 1 115 ? 13.256 3.487 5.950 1.00 98.31 115 LEU A CA 1
ATOM 925 C C . LEU A 1 115 ? 13.016 2.053 5.456 1.00 98.31 115 LEU A C 1
ATOM 927 O O . LEU A 1 115 ? 11.993 1.447 5.751 1.00 98.31 115 LEU A O 1
ATOM 931 N N . ARG A 1 116 ? 13.943 1.500 4.668 1.00 97.75 116 ARG A N 1
ATOM 932 C CA . ARG A 1 116 ? 13.794 0.149 4.126 1.00 97.75 116 ARG A CA 1
ATOM 933 C C . ARG A 1 116 ? 13.937 -0.880 5.235 1.00 97.75 116 ARG A C 1
ATOM 935 O O . ARG A 1 116 ? 13.116 -1.781 5.328 1.00 97.75 116 ARG A O 1
ATOM 942 N N . GLU A 1 117 ? 14.935 -0.694 6.091 1.00 98.31 117 GLU A N 1
ATOM 943 C CA . GLU A 1 117 ? 15.164 -1.526 7.270 1.00 98.31 117 GLU A CA 1
ATOM 944 C C . GLU A 1 117 ? 13.966 -1.490 8.229 1.00 98.31 117 GLU A C 1
ATOM 946 O O . GLU A 1 117 ? 13.551 -2.545 8.700 1.00 98.31 117 GLU A O 1
ATOM 951 N N . SER A 1 118 ? 13.352 -0.320 8.462 1.00 98.50 118 SER A N 1
ATOM 952 C CA . SER A 1 118 ? 12.169 -0.225 9.328 1.00 98.50 118 SER A CA 1
ATOM 953 C C . SER A 1 118 ? 10.979 -1.018 8.781 1.00 98.50 118 SER A C 1
ATOM 955 O O . SER A 1 118 ? 10.278 -1.690 9.539 1.00 98.50 118 SER A O 1
ATOM 957 N N . PHE A 1 119 ? 10.762 -0.988 7.463 1.00 98.62 119 PHE A N 1
ATOM 958 C CA . PHE A 1 119 ? 9.722 -1.791 6.822 1.00 98.62 119 PHE A CA 1
ATOM 959 C C . PHE A 1 119 ? 10.068 -3.279 6.809 1.00 98.62 119 PHE A C 1
ATOM 961 O O . PHE A 1 119 ? 9.192 -4.088 7.092 1.00 98.62 119 PHE A O 1
ATOM 968 N N . ASP A 1 120 ? 11.325 -3.649 6.554 1.00 98.56 120 ASP A N 1
ATOM 969 C CA . ASP A 1 120 ? 11.768 -5.048 6.543 1.00 98.56 120 ASP A CA 1
ATOM 970 C C . ASP A 1 120 ? 11.633 -5.690 7.937 1.00 98.56 120 ASP A C 1
ATOM 972 O O . ASP A 1 120 ? 11.180 -6.833 8.051 1.00 98.56 120 ASP A O 1
ATOM 976 N N . HIS A 1 121 ? 11.946 -4.952 9.009 1.00 98.50 121 HIS A N 1
ATOM 977 C CA . HIS A 1 121 ? 11.719 -5.406 10.383 1.00 98.50 121 HIS A CA 1
ATOM 978 C C . HIS A 1 121 ? 10.229 -5.606 10.681 1.00 98.50 121 HIS A C 1
ATOM 980 O O . HIS A 1 121 ? 9.840 -6.684 11.131 1.00 98.50 121 HIS A O 1
ATOM 986 N N . LEU A 1 122 ? 9.382 -4.617 10.369 1.00 98.75 122 LEU A N 1
ATOM 987 C CA . LEU A 1 122 ? 7.932 -4.739 10.549 1.00 98.75 122 LEU A CA 1
ATOM 988 C C . LEU A 1 122 ? 7.352 -5.898 9.723 1.00 98.75 122 LEU A C 1
ATOM 990 O O . LEU A 1 122 ? 6.539 -6.668 10.230 1.00 98.75 122 LEU A O 1
ATOM 994 N N . SER A 1 123 ? 7.786 -6.044 8.469 1.00 98.62 123 SER A N 1
ATOM 995 C CA . SER A 1 123 ? 7.336 -7.104 7.563 1.00 98.62 123 SER A CA 1
ATOM 996 C C . SER A 1 123 ? 7.606 -8.481 8.153 1.00 98.62 123 SER A C 1
ATOM 998 O O . SER A 1 123 ? 6.734 -9.341 8.104 1.00 98.62 123 SER A O 1
ATOM 1000 N N . LYS A 1 124 ? 8.784 -8.688 8.751 1.00 98.56 124 LYS A N 1
ATOM 1001 C CA . LYS A 1 124 ? 9.152 -9.965 9.368 1.00 98.56 124 LYS A CA 1
ATOM 1002 C C . LYS A 1 124 ? 8.253 -10.326 10.555 1.00 98.56 124 LYS A C 1
ATOM 1004 O O . LYS A 1 124 ? 7.859 -11.487 10.690 1.00 98.56 124 LYS A O 1
ATOM 1009 N N . GLU A 1 125 ? 7.920 -9.353 11.401 1.00 98.44 125 GLU A N 1
ATOM 1010 C CA . GLU A 1 125 ? 6.998 -9.569 12.523 1.00 98.44 125 GLU A CA 1
ATOM 1011 C C . GLU A 1 125 ? 5.577 -9.866 12.021 1.00 98.44 125 GLU A C 1
ATOM 1013 O O . GLU A 1 125 ? 4.944 -10.819 12.480 1.00 98.44 125 GLU A O 1
ATOM 1018 N N . ILE A 1 126 ? 5.102 -9.117 11.019 1.00 98.69 126 ILE A N 1
ATOM 1019 C CA . ILE A 1 126 ? 3.806 -9.350 10.365 1.00 98.69 126 ILE A CA 1
ATOM 1020 C C . ILE A 1 126 ? 3.739 -10.755 9.758 1.00 98.69 126 ILE A C 1
ATOM 1022 O O . ILE A 1 126 ? 2.759 -11.464 9.970 1.00 98.69 126 ILE A O 1
ATOM 1026 N N . ASP A 1 127 ? 4.783 -11.186 9.054 1.00 98.75 127 ASP A N 1
ATOM 1027 C CA . ASP A 1 127 ? 4.846 -12.508 8.431 1.00 98.75 127 ASP A CA 1
ATOM 1028 C C . ASP A 1 127 ? 4.851 -13.637 9.466 1.00 98.75 127 ASP A C 1
ATOM 1030 O O . ASP A 1 127 ? 4.137 -14.627 9.307 1.00 98.75 127 ASP A O 1
ATOM 1034 N N . THR A 1 128 ? 5.565 -13.448 10.579 1.00 98.56 128 THR A N 1
ATOM 1035 C CA . THR A 1 128 ? 5.577 -14.401 11.700 1.00 98.56 128 THR A CA 1
ATOM 1036 C C . THR A 1 128 ? 4.193 -14.540 12.338 1.00 98.56 128 THR A C 1
ATOM 1038 O O . THR A 1 128 ? 3.739 -15.651 12.621 1.00 98.56 128 THR A O 1
ATOM 1041 N N . ILE A 1 129 ? 3.503 -13.418 12.561 1.00 98.69 129 ILE A N 1
ATOM 1042 C CA . ILE A 1 129 ? 2.140 -13.409 13.102 1.00 98.69 129 ILE A CA 1
ATOM 1043 C C . ILE A 1 129 ? 1.173 -14.052 12.106 1.00 98.69 129 ILE A C 1
ATOM 1045 O O . ILE A 1 129 ? 0.388 -14.909 12.495 1.00 98.69 129 ILE A O 1
ATOM 1049 N N . PHE A 1 130 ? 1.244 -13.672 10.830 1.00 98.81 130 PHE A N 1
ATOM 1050 C CA . PHE A 1 130 ? 0.366 -14.188 9.784 1.00 98.81 130 PHE A CA 1
ATOM 1051 C C . PHE A 1 130 ? 0.438 -15.710 9.694 1.00 98.81 130 PHE A C 1
ATOM 1053 O O . PHE A 1 130 ? -0.592 -16.377 9.744 1.00 98.81 130 PHE A O 1
ATOM 1060 N N . GLU A 1 131 ? 1.651 -16.260 9.625 1.00 98.69 131 GLU A N 1
ATOM 1061 C CA . GLU A 1 131 ? 1.850 -17.704 9.586 1.00 98.69 131 GLU A CA 1
ATOM 1062 C C . GLU A 1 131 ? 1.252 -18.387 10.823 1.00 98.69 131 GLU A C 1
ATOM 1064 O O . GLU A 1 131 ? 0.515 -19.364 10.690 1.00 98.69 131 GLU A O 1
ATOM 1069 N N . ARG A 1 132 ? 1.519 -17.857 12.021 1.00 98.31 132 ARG A N 1
ATOM 1070 C CA . ARG A 1 132 ? 1.006 -18.424 13.274 1.00 98.31 132 ARG A CA 1
ATOM 1071 C C . ARG A 1 132 ? -0.523 -18.427 13.326 1.00 98.31 132 ARG A C 1
ATOM 1073 O O . ARG A 1 132 ? -1.110 -19.459 13.644 1.00 98.31 132 ARG A O 1
ATOM 1080 N N . GLU A 1 133 ? -1.159 -17.294 13.037 1.00 98.25 133 GLU A N 1
ATOM 1081 C CA . GLU A 1 133 ? -2.614 -17.154 13.145 1.00 98.25 133 GLU A CA 1
ATOM 1082 C C . GLU A 1 133 ? -3.345 -17.969 12.073 1.00 98.25 133 GLU A C 1
ATOM 1084 O O . GLU A 1 133 ? -4.313 -18.660 12.380 1.00 98.25 133 GLU A O 1
ATOM 1089 N N . VAL A 1 134 ? -2.855 -17.982 10.828 1.00 98.25 134 VAL A N 1
ATOM 1090 C CA . VAL A 1 134 ? -3.465 -18.794 9.763 1.00 98.25 134 VAL A CA 1
ATOM 1091 C C . VAL A 1 134 ? -3.362 -20.285 10.088 1.00 98.25 134 VAL A C 1
ATOM 1093 O O . VAL A 1 134 ? -4.347 -21.016 9.963 1.00 98.25 134 VAL A O 1
ATOM 1096 N N . ARG A 1 135 ? -2.202 -20.749 10.574 1.00 97.75 135 ARG A N 1
ATOM 1097 C CA . ARG A 1 135 ? -2.044 -22.138 11.033 1.00 97.75 135 ARG A CA 1
ATOM 1098 C C . ARG A 1 135 ? -2.992 -22.473 12.179 1.00 97.75 135 ARG A C 1
ATOM 1100 O O . ARG A 1 135 ? -3.519 -23.582 12.207 1.00 97.75 135 ARG A O 1
ATOM 1107 N N . HIS A 1 136 ? -3.232 -21.532 13.092 1.00 96.94 136 HIS A N 1
ATOM 1108 C CA . HIS A 1 136 ? -4.177 -21.710 14.189 1.00 96.94 136 HIS A CA 1
ATOM 1109 C C . HIS A 1 136 ? -5.620 -21.872 13.688 1.00 96.94 136 HIS A C 1
ATOM 1111 O O . HIS A 1 136 ? -6.245 -22.889 13.993 1.00 96.94 136 HIS A O 1
ATOM 1117 N N . ILE A 1 137 ? -6.099 -20.934 12.861 1.00 97.50 137 ILE A N 1
ATOM 1118 C CA . ILE A 1 137 ? -7.455 -20.931 12.283 1.00 97.50 137 ILE A CA 1
ATOM 1119 C C . ILE A 1 137 ? -7.730 -22.242 11.529 1.00 97.50 137 ILE A C 1
ATOM 1121 O O . ILE A 1 137 ? -8.727 -22.926 11.761 1.00 97.50 137 ILE A O 1
ATOM 1125 N N . PHE A 1 138 ? -6.803 -22.660 10.662 1.00 97.12 138 PHE A N 1
ATOM 1126 C CA . PHE A 1 138 ? -6.985 -23.846 9.817 1.00 97.12 138 PHE A CA 1
ATOM 1127 C C . PHE A 1 138 ? -6.426 -25.145 10.410 1.00 97.12 138 PHE A C 1
ATOM 1129 O O . PHE A 1 138 ? -6.480 -26.188 9.755 1.00 97.12 138 PHE A O 1
ATOM 1136 N N . LYS A 1 139 ? -5.892 -25.121 11.638 1.00 96.06 139 LYS A N 1
ATOM 1137 C CA . LYS A 1 139 ? -5.271 -26.282 12.307 1.00 96.06 139 LYS A CA 1
ATOM 1138 C C . LYS A 1 139 ? -4.236 -26.978 11.411 1.00 96.06 139 LYS A C 1
ATOM 1140 O O . LYS A 1 139 ? -4.308 -28.190 11.207 1.00 96.06 139 LYS A O 1
ATOM 1145 N N . ASP A 1 140 ? -3.340 -26.182 10.827 1.00 95.19 140 ASP A N 1
ATOM 1146 C CA . ASP A 1 140 ? -2.285 -26.593 9.884 1.00 95.19 140 ASP A CA 1
ATOM 1147 C C . ASP A 1 140 ? -2.760 -27.241 8.564 1.00 95.19 140 ASP A C 1
ATOM 1149 O O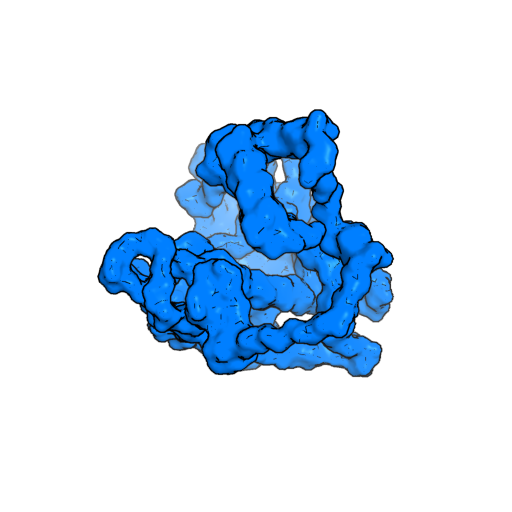 . ASP A 1 140 ? -1.944 -27.763 7.806 1.00 95.19 140 ASP A O 1
ATOM 1153 N N . GLN A 1 141 ? -4.057 -27.197 8.240 1.00 95.50 141 GLN A N 1
ATOM 1154 C CA . GLN A 1 141 ? -4.583 -27.758 6.982 1.00 95.50 141 GLN A CA 1
ATOM 1155 C C . GLN A 1 141 ? -4.452 -26.811 5.785 1.00 95.50 141 GLN A C 1
ATOM 1157 O O . GLN A 1 141 ? -4.635 -27.239 4.647 1.00 95.50 141 GLN A O 1
ATOM 1162 N N . GLN A 1 142 ? -4.145 -25.540 6.038 1.00 95.56 142 GLN A N 1
ATOM 1163 C CA . GLN A 1 142 ? -3.989 -24.511 5.020 1.00 95.56 142 GLN A CA 1
ATOM 1164 C C . GLN A 1 142 ? -2.569 -23.953 5.079 1.00 95.56 142 GLN A C 1
ATOM 1166 O O . GLN A 1 142 ? -2.115 -23.527 6.144 1.00 95.56 142 GLN A O 1
ATOM 1171 N N . ASP A 1 143 ? -1.880 -23.931 3.936 1.00 97.75 143 ASP A N 1
ATOM 1172 C CA . ASP A 1 143 ? -0.622 -23.199 3.826 1.00 97.75 143 ASP A CA 1
ATOM 1173 C C . ASP A 1 143 ? -0.906 -21.682 3.807 1.00 97.75 143 ASP A C 1
ATOM 1175 O O . ASP A 1 143 ? -1.736 -21.230 3.002 1.00 97.75 143 ASP A O 1
ATOM 1179 N N . PRO A 1 144 ? -0.264 -20.884 4.685 1.00 98.25 144 PRO A N 1
ATOM 1180 C CA . PRO A 1 144 ? -0.511 -19.447 4.754 1.00 98.25 144 PRO A CA 1
ATOM 1181 C C . PRO A 1 144 ? -0.153 -18.697 3.473 1.00 98.25 144 PRO A C 1
ATOM 1183 O O . PRO A 1 144 ? -0.842 -17.747 3.100 1.00 98.25 144 PRO A O 1
ATOM 1186 N N . TRP A 1 145 ? 0.903 -19.112 2.779 1.00 98.00 145 TRP A N 1
ATOM 1187 C CA . TRP A 1 145 ? 1.398 -18.411 1.600 1.00 98.00 145 TRP A CA 1
ATOM 1188 C C . TRP A 1 145 ? 0.547 -18.727 0.376 1.00 98.00 145 TRP A C 1
ATOM 1190 O O . TRP A 1 145 ? 0.211 -17.814 -0.376 1.00 98.00 145 TRP A O 1
ATOM 1200 N N . ASP A 1 146 ? 0.094 -19.972 0.224 1.00 98.06 146 ASP A N 1
ATOM 1201 C CA . ASP A 1 146 ? -0.907 -20.327 -0.789 1.00 98.06 146 ASP A CA 1
ATOM 1202 C C . ASP A 1 146 ? -2.236 -19.595 -0.555 1.00 98.06 146 ASP A C 1
ATOM 1204 O O . ASP A 1 146 ? -2.856 -19.118 -1.508 1.00 98.06 146 ASP A O 1
ATOM 1208 N N . LEU A 1 147 ? -2.654 -19.435 0.708 1.00 98.00 147 LEU A N 1
ATOM 1209 C CA . LEU A 1 147 ? -3.832 -18.638 1.062 1.00 98.00 147 LEU A CA 1
ATOM 1210 C C . LEU A 1 147 ? -3.657 -17.163 0.667 1.00 98.00 147 LEU A C 1
ATOM 1212 O O . LEU A 1 147 ? -4.559 -16.572 0.071 1.00 98.00 147 LEU A O 1
ATOM 1216 N N . LEU A 1 148 ? -2.489 -16.579 0.950 1.00 98.00 148 LEU A N 1
ATOM 1217 C CA . LEU A 1 148 ? -2.174 -15.199 0.579 1.00 98.00 148 LEU A CA 1
ATOM 1218 C C . LEU A 1 148 ? -2.108 -15.006 -0.945 1.00 98.00 148 LEU A C 1
ATOM 1220 O O . LEU A 1 148 ? -2.576 -13.987 -1.452 1.00 98.00 148 LEU A O 1
ATOM 1224 N N . HIS A 1 149 ? -1.587 -15.979 -1.697 1.00 97.69 149 HIS A N 1
ATOM 1225 C CA . HIS A 1 149 ? -1.653 -15.959 -3.161 1.00 97.69 149 HIS A CA 1
ATOM 1226 C C . HIS A 1 149 ? -3.103 -16.044 -3.660 1.00 97.69 149 HIS A C 1
ATOM 1228 O O . HIS A 1 149 ? -3.492 -15.294 -4.558 1.00 97.69 149 HIS A O 1
ATOM 1234 N N . GLY A 1 150 ? -3.924 -16.903 -3.048 1.00 97.62 150 GLY A N 1
ATOM 1235 C CA . GLY A 1 150 ? -5.350 -17.035 -3.354 1.00 97.62 150 GLY A CA 1
ATOM 1236 C C . GLY A 1 150 ? -6.161 -15.761 -3.096 1.00 97.62 150 GLY A C 1
ATOM 1237 O O . GLY A 1 150 ? -7.174 -15.543 -3.756 1.00 97.62 150 GLY A O 1
ATOM 1238 N N . PHE A 1 151 ? -5.690 -14.889 -2.202 1.00 97.88 151 PHE A N 1
ATOM 1239 C CA . PHE A 1 151 ? -6.293 -13.590 -1.893 1.00 97.88 151 PHE A CA 1
ATOM 1240 C C . PHE A 1 151 ? -6.090 -12.524 -2.995 1.00 97.88 151 PHE A C 1
ATOM 1242 O O . PHE A 1 151 ? -6.785 -11.504 -3.003 1.00 97.88 151 PHE A O 1
ATOM 1249 N N . ALA A 1 152 ? -5.206 -12.747 -3.977 1.00 96.94 152 ALA A N 1
ATOM 1250 C CA . ALA A 1 152 ? -4.896 -11.772 -5.033 1.00 96.94 152 ALA A CA 1
ATOM 1251 C C . ALA A 1 152 ? -6.120 -11.170 -5.772 1.00 96.94 152 ALA A C 1
ATOM 1253 O O . ALA A 1 152 ? -6.102 -9.963 -6.046 1.00 96.94 152 ALA A O 1
ATOM 1254 N N . PRO A 1 153 ? -7.204 -11.918 -6.074 1.00 97.62 153 PRO A N 1
ATOM 1255 C CA . PRO A 1 153 ? -8.407 -11.346 -6.678 1.00 97.62 153 PRO A CA 1
ATOM 1256 C C . PRO A 1 153 ? -9.123 -10.328 -5.780 1.00 97.62 153 PRO A C 1
ATOM 1258 O O . PRO A 1 153 ? -9.643 -9.341 -6.298 1.00 97.62 153 PRO A O 1
ATOM 1261 N N . VAL A 1 154 ? -9.118 -10.516 -4.454 1.00 97.12 154 VAL A N 1
ATOM 1262 C CA . VAL A 1 154 ? -9.676 -9.535 -3.505 1.00 97.12 154 VAL A CA 1
ATOM 1263 C C . VAL A 1 154 ? -8.788 -8.296 -3.453 1.00 97.12 154 VAL A C 1
ATOM 1265 O O . VAL A 1 154 ? -9.285 -7.179 -3.574 1.00 97.12 154 VAL A O 1
ATOM 1268 N N . ALA A 1 155 ? -7.465 -8.482 -3.360 1.00 95.44 155 ALA A N 1
ATOM 1269 C CA . ALA A 1 155 ? -6.502 -7.376 -3.376 1.00 95.44 155 ALA A CA 1
ATOM 1270 C C . ALA A 1 155 ? -6.597 -6.528 -4.660 1.00 95.44 155 ALA A C 1
ATOM 1272 O O . ALA A 1 155 ? -6.352 -5.323 -4.631 1.00 95.44 155 ALA A O 1
ATOM 1273 N N . SER A 1 156 ? -6.989 -7.160 -5.772 1.00 95.00 156 SER A N 1
ATOM 1274 C CA . SER A 1 156 ? -7.208 -6.532 -7.082 1.00 95.00 156 SER A CA 1
ATOM 1275 C C . SER A 1 156 ? -8.642 -6.021 -7.287 1.00 95.00 156 SER A C 1
ATOM 1277 O O . SER A 1 156 ? -8.984 -5.616 -8.395 1.00 95.00 156 SER A O 1
ATOM 1279 N N . ALA A 1 157 ? -9.491 -6.068 -6.253 1.00 94.44 157 ALA A N 1
ATOM 1280 C CA . ALA A 1 157 ? -10.900 -5.671 -6.290 1.00 94.44 157 ALA A CA 1
ATOM 1281 C C . ALA A 1 157 ? -11.750 -6.386 -7.366 1.00 94.44 157 ALA A C 1
ATOM 1283 O O . ALA A 1 157 ? -12.762 -5.856 -7.822 1.00 94.44 157 ALA A O 1
ATOM 1284 N N . LEU A 1 158 ? -11.354 -7.598 -7.769 1.00 96.75 158 LEU A N 1
ATOM 1285 C CA . LEU A 1 158 ? -12.104 -8.430 -8.718 1.00 96.75 158 LEU A CA 1
ATOM 1286 C C . LEU A 1 158 ? -13.253 -9.185 -8.040 1.00 96.75 158 LEU A C 1
ATOM 1288 O O . LEU A 1 158 ? -14.258 -9.480 -8.683 1.00 96.75 158 LEU A O 1
ATOM 1292 N N . ILE A 1 159 ? -13.102 -9.496 -6.751 1.00 97.06 159 ILE A N 1
ATOM 1293 C CA . ILE A 1 159 ? -14.130 -10.088 -5.885 1.00 97.06 159 ILE A CA 1
ATOM 1294 C C . ILE A 1 159 ? -14.081 -9.412 -4.510 1.00 97.06 159 ILE A C 1
ATOM 1296 O O . ILE A 1 159 ? -13.044 -8.877 -4.118 1.00 97.06 159 ILE A O 1
ATOM 1300 N N . ASP A 1 160 ? -15.184 -9.433 -3.763 1.00 96.44 160 ASP A N 1
ATOM 1301 C CA . ASP A 1 160 ? -15.207 -8.926 -2.389 1.00 96.44 160 ASP A CA 1
ATOM 1302 C C . ASP A 1 160 ? -14.688 -9.963 -1.371 1.00 96.44 160 ASP A C 1
ATOM 1304 O O . ASP A 1 160 ? -14.685 -11.171 -1.629 1.00 96.44 160 ASP A O 1
ATOM 1308 N N . MET A 1 161 ? -14.260 -9.483 -0.195 1.00 97.44 161 MET A N 1
ATOM 1309 C CA . MET A 1 161 ? -13.699 -10.322 0.874 1.00 97.44 161 MET A CA 1
ATOM 1310 C C . MET A 1 161 ? -14.671 -11.417 1.327 1.00 97.44 161 MET A C 1
ATOM 1312 O O . MET A 1 161 ? -14.262 -12.556 1.530 1.00 97.44 161 MET A O 1
ATOM 1316 N N . LYS A 1 162 ? -15.965 -11.107 1.455 1.00 95.75 162 LYS A N 1
ATOM 1317 C CA . LYS A 1 162 ? -16.961 -12.067 1.939 1.00 95.75 162 LYS A CA 1
ATOM 1318 C C . LYS A 1 162 ? -17.173 -13.201 0.937 1.00 95.75 162 LYS A C 1
ATOM 1320 O O . LYS A 1 162 ? -17.235 -14.366 1.323 1.00 95.75 162 LYS A O 1
ATOM 1325 N N . SER A 1 163 ? -17.234 -12.877 -0.354 1.00 96.19 163 SER A N 1
ATOM 1326 C CA . SER A 1 163 ? -17.296 -13.876 -1.424 1.00 96.19 163 SER A CA 1
ATOM 1327 C C . SER A 1 163 ? -16.070 -14.790 -1.415 1.00 96.19 163 SER A C 1
ATOM 1329 O O . SER A 1 163 ? -16.224 -16.007 -1.505 1.00 96.19 163 SER A O 1
ATOM 1331 N N . PHE A 1 164 ? -14.868 -14.233 -1.243 1.00 97.31 164 PHE A N 1
ATOM 1332 C CA . PHE A 1 164 ? -13.639 -15.020 -1.109 1.00 97.31 164 PHE A CA 1
ATOM 1333 C C . PHE A 1 164 ? -13.690 -15.960 0.104 1.00 97.31 164 PHE A C 1
ATOM 1335 O O . PHE A 1 164 ? -13.471 -17.168 -0.033 1.00 97.31 164 PHE A O 1
ATOM 1342 N N . LEU A 1 165 ? -14.056 -15.427 1.272 1.00 97.06 165 LEU A N 1
ATOM 1343 C CA . LEU A 1 165 ? -14.052 -16.185 2.518 1.00 97.06 165 LEU A CA 1
ATOM 1344 C C . LEU A 1 165 ? -15.156 -17.244 2.610 1.00 97.06 165 LEU A C 1
ATOM 1346 O O . LEU A 1 165 ? -14.968 -18.244 3.293 1.00 97.06 165 LEU A O 1
ATOM 1350 N N . SER A 1 166 ? -16.244 -17.108 1.844 1.00 94.69 166 SER A N 1
ATOM 1351 C CA . SER A 1 166 ? -17.331 -18.101 1.789 1.00 94.69 166 SER A CA 1
ATOM 1352 C C . SER A 1 166 ? -16.895 -19.504 1.341 1.00 94.69 166 SER A C 1
ATOM 1354 O O . SER A 1 166 ? -17.612 -20.481 1.565 1.00 94.69 166 SER A O 1
ATOM 1356 N N . SER A 1 167 ? -15.725 -19.611 0.703 1.00 90.81 167 SER A N 1
ATOM 1357 C CA . SER A 1 167 ? -15.125 -20.887 0.306 1.00 90.81 167 SER A CA 1
ATOM 1358 C C . SER A 1 167 ? -14.456 -21.641 1.465 1.00 90.81 167 SER A C 1
ATOM 1360 O O . SER A 1 167 ? -14.176 -22.834 1.333 1.00 90.81 167 SER A O 1
ATOM 1362 N N . TYR A 1 168 ? -14.254 -20.981 2.608 1.00 93.25 168 TYR A N 1
ATOM 1363 C CA . TYR A 1 168 ? -13.674 -21.558 3.814 1.00 93.25 168 TYR A CA 1
ATOM 1364 C C . TYR A 1 168 ? -14.771 -21.790 4.861 1.00 93.25 168 TYR A C 1
ATOM 1366 O O . TYR A 1 168 ? -15.619 -20.936 5.107 1.00 93.25 168 TYR A O 1
ATOM 1374 N N . ALA A 1 169 ? -14.765 -22.964 5.494 1.00 89.19 169 ALA A N 1
ATOM 1375 C CA . ALA A 1 169 ? -15.712 -23.306 6.555 1.00 89.19 169 ALA A CA 1
ATOM 1376 C C . ALA A 1 169 ? -15.266 -22.702 7.901 1.00 89.19 169 ALA A C 1
ATOM 1378 O O . ALA A 1 169 ? -14.847 -23.433 8.798 1.00 89.19 169 ALA A O 1
ATOM 1379 N N . LEU A 1 170 ? -15.315 -21.373 8.003 1.00 93.12 170 LEU A N 1
ATOM 1380 C CA . LEU A 1 170 ? -14.923 -20.600 9.184 1.00 93.12 170 LEU A CA 1
ATOM 1381 C C . LEU A 1 170 ? -16.151 -20.191 10.001 1.00 93.12 170 LEU A C 1
ATOM 1383 O O . LEU A 1 170 ? -17.253 -20.055 9.463 1.00 93.12 170 LEU A O 1
ATOM 1387 N N . ASP A 1 171 ? -15.968 -19.997 11.306 1.00 92.31 171 ASP A N 1
ATOM 1388 C CA . ASP A 1 171 ? -16.944 -19.245 12.088 1.00 92.31 171 ASP A CA 1
ATOM 1389 C C . ASP A 1 171 ? -16.761 -17.731 11.876 1.00 92.31 171 ASP A C 1
ATOM 1391 O O . ASP A 1 171 ? -15.845 -17.277 11.191 1.00 92.31 171 ASP A O 1
ATOM 1395 N N . HIS A 1 172 ? -17.668 -16.932 12.438 1.00 88.38 172 HIS A N 1
ATOM 1396 C CA . HIS A 1 172 ? -17.658 -15.483 12.236 1.00 88.38 172 HIS A CA 1
ATOM 1397 C C . HIS A 1 172 ? -16.404 -14.801 12.820 1.00 88.38 172 HIS A C 1
ATOM 1399 O O . HIS A 1 172 ? -15.971 -13.768 12.307 1.00 88.38 172 HIS A O 1
ATOM 1405 N N . GLU A 1 173 ? -15.844 -15.323 13.913 1.00 90.81 173 GLU A N 1
ATOM 1406 C CA . GLU A 1 173 ? -14.672 -14.728 14.562 1.00 90.81 173 GLU A CA 1
ATOM 1407 C C . GLU A 1 173 ? -13.406 -15.011 13.746 1.00 90.81 173 GLU A C 1
ATOM 1409 O O . GLU A 1 173 ? -12.626 -14.091 13.470 1.00 90.81 173 GLU A O 1
ATOM 1414 N N . ASP A 1 174 ? -13.257 -16.249 13.275 1.00 94.75 174 ASP A N 1
ATOM 1415 C CA . ASP A 1 174 ? -12.172 -16.661 12.388 1.00 94.75 174 ASP A CA 1
ATOM 1416 C C . ASP A 1 174 ? -12.255 -15.967 11.020 1.00 94.75 174 ASP A C 1
ATOM 1418 O O . ASP A 1 174 ? -11.230 -15.543 10.486 1.00 94.75 174 ASP A O 1
ATOM 1422 N N . GLU A 1 175 ? -13.459 -15.781 10.463 1.00 95.50 175 GLU A N 1
ATOM 1423 C CA . GLU A 1 175 ? -13.670 -15.064 9.196 1.00 95.50 175 GLU A CA 1
ATOM 1424 C C . GLU A 1 175 ? -13.152 -13.619 9.284 1.00 95.50 175 GLU A C 1
ATOM 1426 O O . GLU A 1 175 ? -12.365 -13.176 8.443 1.00 95.50 175 GLU A O 1
ATOM 1431 N N . GLN A 1 176 ? -13.524 -12.886 10.336 1.00 94.81 176 GLN A N 1
ATOM 1432 C CA . GLN A 1 176 ? -13.058 -11.513 10.541 1.00 94.81 176 GLN A CA 1
ATOM 1433 C C . GLN A 1 176 ? -11.559 -11.449 10.865 1.00 94.81 176 GLN A C 1
ATOM 1435 O O . GLN A 1 176 ? -10.851 -10.541 10.409 1.00 94.81 176 GLN A O 1
ATOM 1440 N N . THR A 1 177 ? -11.058 -12.393 11.661 1.00 96.12 177 THR A N 1
ATOM 1441 C CA . THR A 1 177 ? -9.632 -12.487 11.989 1.00 96.12 177 THR A CA 1
ATOM 1442 C C . THR A 1 177 ? -8.815 -12.697 10.721 1.00 96.12 177 THR A C 1
ATOM 1444 O O . THR A 1 177 ? -7.877 -11.939 10.463 1.00 96.12 177 THR A O 1
ATOM 1447 N N . LEU A 1 178 ? -9.224 -13.638 9.871 1.00 98.00 178 LEU A N 1
ATOM 1448 C CA . LEU A 1 178 ? -8.559 -13.900 8.605 1.00 98.00 178 LEU A CA 1
ATOM 1449 C C . LEU A 1 178 ? -8.653 -12.710 7.642 1.00 98.00 178 LEU A C 1
ATOM 1451 O O . LEU A 1 178 ? -7.642 -12.326 7.054 1.00 98.00 178 LEU A O 1
ATOM 1455 N N . ALA A 1 179 ? -9.821 -12.070 7.528 1.00 98.19 179 ALA A N 1
ATOM 1456 C CA . ALA A 1 179 ? -9.978 -10.848 6.740 1.00 98.19 179 ALA A CA 1
ATOM 1457 C C . ALA A 1 179 ? -9.017 -9.740 7.212 1.00 98.19 179 ALA A C 1
ATOM 1459 O O . ALA A 1 179 ? -8.346 -9.101 6.402 1.00 98.19 179 ALA A O 1
ATOM 1460 N N . THR A 1 180 ? -8.897 -9.544 8.529 1.00 97.62 180 THR A N 1
ATOM 1461 C CA . THR A 1 180 ? -7.975 -8.568 9.135 1.00 97.62 180 THR A CA 1
ATOM 1462 C C . THR A 1 180 ? -6.520 -8.856 8.760 1.00 97.62 180 THR A C 1
ATOM 1464 O O . THR A 1 180 ? -5.795 -7.949 8.350 1.00 97.62 180 THR A O 1
ATOM 1467 N N . LEU A 1 181 ? -6.102 -10.118 8.878 1.00 98.56 181 LEU A N 1
ATOM 1468 C CA . LEU A 1 181 ? -4.748 -10.572 8.561 1.00 98.56 181 LEU A CA 1
ATOM 1469 C C . LEU A 1 181 ? -4.410 -10.354 7.077 1.00 98.56 181 LEU A C 1
ATOM 1471 O O . LEU A 1 181 ? -3.373 -9.777 6.754 1.00 98.56 181 LEU A O 1
ATOM 1475 N N . LEU A 1 182 ? -5.310 -10.734 6.167 1.00 98.69 182 LEU A N 1
ATOM 1476 C CA . LEU A 1 182 ? -5.112 -10.573 4.722 1.00 98.69 182 LEU A CA 1
ATOM 1477 C C . LEU A 1 182 ? -5.008 -9.099 4.305 1.00 98.69 182 LEU A C 1
ATOM 1479 O O . LEU A 1 182 ? -4.124 -8.732 3.528 1.00 98.69 182 LEU A O 1
ATOM 1483 N N . ILE A 1 183 ? -5.852 -8.229 4.866 1.00 98.50 183 ILE A N 1
ATOM 1484 C CA . ILE A 1 183 ? -5.783 -6.784 4.603 1.00 98.50 183 ILE A CA 1
ATOM 1485 C C . ILE A 1 183 ? -4.505 -6.169 5.181 1.00 98.50 183 ILE A C 1
ATOM 1487 O O . ILE A 1 183 ? -3.891 -5.310 4.546 1.00 98.50 183 ILE A O 1
ATOM 1491 N N . GLY A 1 184 ? -4.041 -6.618 6.347 1.00 98.38 184 GLY A N 1
ATOM 1492 C CA . GLY A 1 184 ? -2.763 -6.145 6.870 1.00 98.38 184 GLY A CA 1
ATOM 1493 C C . GLY A 1 184 ? -1.567 -6.617 6.028 1.00 98.38 184 GLY A C 1
ATOM 1494 O O . GLY A 1 184 ? -0.662 -5.815 5.803 1.00 98.38 184 GLY A O 1
ATOM 1495 N N . GLN A 1 185 ? -1.594 -7.830 5.451 1.00 98.75 185 GLN A N 1
ATOM 1496 C CA . GLN A 1 185 ? -0.600 -8.249 4.447 1.00 98.75 185 GLN A CA 1
ATOM 1497 C C . GLN A 1 185 ? -0.629 -7.358 3.196 1.00 98.75 185 GLN A C 1
ATOM 1499 O O . GLN A 1 185 ? 0.420 -6.999 2.659 1.00 98.75 185 GLN A O 1
ATOM 1504 N N . GLN A 1 186 ? -1.816 -6.947 2.742 1.00 98.38 186 GLN A N 1
ATOM 1505 C CA . GLN A 1 186 ? -1.946 -6.007 1.627 1.00 98.38 186 GLN A CA 1
ATOM 1506 C C . GLN A 1 186 ? -1.274 -4.661 1.939 1.00 98.38 186 GLN A C 1
ATOM 1508 O O . GLN A 1 186 ? -0.468 -4.182 1.141 1.00 98.38 186 GLN A O 1
ATOM 1513 N N . TYR A 1 187 ? -1.536 -4.074 3.111 1.00 98.44 187 TYR A N 1
ATOM 1514 C CA . TYR A 1 187 ? -0.883 -2.826 3.522 1.00 98.44 187 TYR A CA 1
ATOM 1515 C C . TYR A 1 187 ? 0.628 -2.984 3.736 1.00 98.44 187 TYR A C 1
ATOM 1517 O O . TYR A 1 187 ? 1.390 -2.086 3.370 1.00 98.44 187 TYR A O 1
ATOM 1525 N N . LYS A 1 188 ? 1.079 -4.140 4.241 1.00 98.50 188 LYS A N 1
ATOM 1526 C CA . LYS A 1 188 ? 2.504 -4.491 4.312 1.00 98.50 188 LYS A CA 1
ATOM 1527 C C . LYS A 1 188 ? 3.143 -4.470 2.922 1.00 98.50 188 LYS A C 1
ATOM 1529 O O . LYS A 1 188 ? 4.229 -3.936 2.763 1.00 98.50 188 LYS A O 1
ATOM 1534 N N . HIS A 1 189 ? 2.485 -4.993 1.888 1.00 97.75 189 HIS A N 1
ATOM 1535 C CA . HIS A 1 189 ? 3.009 -4.891 0.522 1.00 97.75 189 HIS A CA 1
ATOM 1536 C C . HIS A 1 189 ? 2.986 -3.450 -0.006 1.00 97.75 189 HIS A C 1
ATOM 1538 O O . HIS A 1 189 ? 3.933 -3.019 -0.666 1.00 97.75 189 HIS A O 1
ATOM 1544 N N . PHE A 1 190 ? 1.946 -2.677 0.312 1.00 97.81 190 PHE A N 1
ATOM 1545 C CA . PHE A 1 190 ? 1.826 -1.293 -0.143 1.00 97.81 190 PHE A CA 1
ATOM 1546 C C . PHE A 1 190 ? 2.914 -0.366 0.409 1.00 97.81 190 PHE A C 1
ATOM 1548 O O . PHE A 1 190 ? 3.320 0.553 -0.307 1.00 97.81 190 PHE A O 1
ATOM 1555 N N . CYS A 1 191 ? 3.460 -0.609 1.608 1.00 97.62 191 CYS A N 1
ATOM 1556 C CA . CYS A 1 191 ? 4.569 0.206 2.124 1.00 97.62 191 CYS A CA 1
ATOM 1557 C C . CYS A 1 191 ? 5.856 0.093 1.277 1.00 97.62 191 CYS A C 1
ATOM 1559 O O . CYS A 1 191 ? 6.723 0.965 1.340 1.00 97.62 191 CYS A O 1
ATOM 1561 N N . TYR A 1 192 ? 5.959 -0.919 0.408 1.00 97.38 192 TYR A N 1
ATOM 1562 C CA . TYR A 1 192 ? 7.056 -1.077 -0.549 1.00 97.38 192 TYR A CA 1
ATOM 1563 C C . TYR A 1 192 ? 6.789 -0.448 -1.923 1.00 97.38 192 TYR A C 1
ATOM 1565 O O . TYR A 1 192 ? 7.601 -0.628 -2.834 1.00 97.38 192 TYR A O 1
ATOM 1573 N N . THR A 1 193 ? 5.704 0.318 -2.094 1.00 96.69 193 THR A N 1
ATOM 1574 C CA . THR A 1 193 ? 5.391 0.984 -3.369 1.00 96.69 193 THR A CA 1
ATOM 1575 C C . THR A 1 193 ? 6.585 1.811 -3.848 1.00 96.69 193 THR A C 1
ATOM 1577 O O . THR A 1 193 ? 7.099 2.685 -3.142 1.00 96.69 193 THR A O 1
ATOM 1580 N N . SER A 1 194 ? 7.048 1.517 -5.065 1.00 95.12 194 SER A N 1
ATOM 1581 C CA . SER A 1 194 ? 8.351 1.956 -5.577 1.00 95.12 194 SER A CA 1
ATOM 1582 C C . SER A 1 194 ? 8.463 3.477 -5.746 1.00 95.12 194 SER A C 1
ATOM 1584 O O . SER A 1 194 ? 9.553 4.027 -5.565 1.00 95.12 194 SER A O 1
ATOM 1586 N N . CYS A 1 195 ? 7.348 4.167 -6.014 1.00 92.50 195 CYS A N 1
ATOM 1587 C CA . CYS A 1 195 ? 7.282 5.628 -6.117 1.00 92.50 195 CYS A CA 1
ATOM 1588 C C . CYS A 1 195 ? 7.771 6.322 -4.840 1.00 92.50 195 CYS A C 1
ATOM 1590 O O . CYS A 1 195 ? 8.473 7.329 -4.922 1.00 92.50 195 CYS A O 1
ATOM 1592 N N . GLY A 1 196 ? 7.500 5.728 -3.669 1.00 92.94 196 GLY A N 1
ATOM 1593 C CA . GLY A 1 196 ? 7.938 6.249 -2.373 1.00 92.94 196 GLY A CA 1
ATOM 1594 C C . GLY A 1 196 ? 9.451 6.286 -2.183 1.00 92.94 196 GLY A C 1
ATOM 1595 O O . GLY A 1 196 ? 9.933 6.925 -1.258 1.00 92.94 196 GLY A O 1
ATOM 1596 N N . TRP A 1 197 ? 10.213 5.657 -3.079 1.00 93.25 197 TRP A N 1
ATOM 1597 C CA . TRP A 1 197 ? 11.672 5.649 -3.062 1.00 93.25 197 TRP A CA 1
ATOM 1598 C C . TRP A 1 197 ? 12.286 6.452 -4.203 1.00 93.25 197 TRP A C 1
ATOM 1600 O O . TRP A 1 197 ? 13.487 6.703 -4.187 1.00 93.25 197 TRP A O 1
ATOM 1610 N N . PHE A 1 198 ? 11.507 6.822 -5.218 1.00 88.25 198 PHE A N 1
ATOM 1611 C CA . PHE A 1 198 ? 12.045 7.359 -6.464 1.00 88.25 198 PHE A CA 1
ATOM 1612 C C . PHE A 1 198 ? 12.519 8.812 -6.317 1.00 88.25 198 PHE A C 1
ATOM 1614 O O . PHE A 1 198 ? 13.598 9.159 -6.810 1.00 88.25 198 PHE A O 1
ATOM 1621 N N . PHE A 1 199 ? 11.751 9.624 -5.585 1.00 83.62 199 PHE A N 1
ATOM 1622 C CA . PHE A 1 199 ? 11.989 11.054 -5.378 1.00 83.62 199 PHE A CA 1
ATOM 1623 C C . PHE A 1 199 ? 12.997 11.344 -4.251 1.00 83.62 199 PHE A C 1
ATOM 1625 O O . PHE A 1 199 ? 13.588 10.435 -3.659 1.00 83.62 199 PHE A O 1
ATOM 1632 N N . ASN A 1 200 ? 13.277 12.629 -4.014 1.00 85.44 200 ASN A N 1
ATOM 1633 C CA . ASN A 1 200 ? 14.495 13.049 -3.308 1.00 85.44 200 ASN A CA 1
ATOM 1634 C C . ASN A 1 200 ? 14.398 13.028 -1.789 1.00 85.44 200 ASN A C 1
ATOM 1636 O O . ASN A 1 200 ? 15.436 12.897 -1.135 1.00 85.44 200 ASN A O 1
ATOM 1640 N N . ASP A 1 201 ? 13.199 13.186 -1.232 1.00 93.88 201 ASP A N 1
ATOM 1641 C CA . ASP A 1 201 ? 13.032 13.492 0.182 1.00 93.88 201 ASP A CA 1
ATOM 1642 C C . ASP A 1 201 ? 12.008 12.610 0.885 1.00 93.88 201 ASP A C 1
ATOM 1644 O O . ASP A 1 201 ? 10.962 12.293 0.327 1.00 93.88 201 ASP A O 1
ATOM 1648 N N . LEU A 1 202 ? 12.314 12.275 2.139 1.00 96.19 202 LEU A N 1
ATOM 1649 C CA . LEU A 1 202 ? 11.473 11.457 3.008 1.00 96.19 202 LEU A CA 1
ATOM 1650 C C . LEU A 1 202 ? 10.112 12.108 3.295 1.00 96.19 202 LEU A C 1
ATOM 1652 O O . LEU A 1 202 ? 9.127 11.398 3.469 1.00 96.19 202 LEU A O 1
ATOM 1656 N N . ALA A 1 203 ? 10.048 13.441 3.343 1.00 95.38 203 ALA A N 1
ATOM 1657 C CA . ALA A 1 203 ? 8.810 14.167 3.610 1.00 95.38 203 ALA A CA 1
ATOM 1658 C C . ALA A 1 203 ? 7.960 14.410 2.349 1.00 95.38 203 ALA A C 1
ATOM 1660 O O . ALA A 1 203 ? 6.934 15.091 2.422 1.00 95.38 203 ALA A O 1
ATOM 1661 N N . GLY A 1 204 ? 8.379 13.874 1.196 1.00 94.50 204 GLY A N 1
ATOM 1662 C CA . GLY A 1 204 ? 7.565 13.833 -0.017 1.00 94.50 204 GLY A CA 1
ATOM 1663 C C . GLY A 1 204 ? 6.289 13.013 0.182 1.00 94.50 204 GLY A C 1
ATOM 1664 O O . GLY A 1 204 ? 6.226 12.136 1.045 1.00 94.50 204 GLY A O 1
ATOM 1665 N N . ILE A 1 205 ? 5.264 13.294 -0.624 1.00 94.50 205 ILE A N 1
ATOM 1666 C CA . ILE A 1 205 ? 3.946 12.658 -0.484 1.00 94.50 205 ILE A CA 1
ATOM 1667 C C . ILE A 1 205 ? 4.026 11.132 -0.633 1.00 94.50 205 ILE A C 1
ATOM 1669 O O . ILE A 1 205 ? 3.315 10.408 0.056 1.00 94.50 205 ILE A O 1
ATOM 1673 N N . GLU A 1 206 ? 4.929 10.631 -1.475 1.00 95.75 206 GLU A N 1
ATOM 1674 C CA . GLU A 1 206 ? 5.070 9.211 -1.776 1.00 95.75 206 GLU A CA 1
ATOM 1675 C C . GLU A 1 206 ? 5.711 8.423 -0.614 1.00 95.75 206 GLU A C 1
ATOM 1677 O O . GLU A 1 206 ? 5.107 7.442 -0.175 1.00 95.75 206 GLU A O 1
ATOM 1682 N N . PRO A 1 207 ? 6.879 8.809 -0.049 1.00 96.31 207 PRO A N 1
ATOM 1683 C CA . PRO A 1 207 ? 7.394 8.135 1.144 1.00 96.31 207 PRO A CA 1
ATOM 1684 C C . PRO A 1 207 ? 6.494 8.302 2.375 1.00 96.31 207 PRO A C 1
ATOM 1686 O O . PRO A 1 207 ? 6.371 7.349 3.148 1.00 96.31 207 PRO A O 1
ATOM 1689 N N . ARG A 1 208 ? 5.811 9.447 2.542 1.00 97.38 208 ARG A N 1
ATOM 1690 C CA . ARG A 1 208 ? 4.786 9.605 3.593 1.00 97.38 208 ARG A CA 1
ATOM 1691 C C . ARG A 1 208 ? 3.684 8.561 3.448 1.00 97.38 208 ARG A C 1
ATOM 1693 O O . ARG A 1 208 ? 3.383 7.872 4.414 1.00 97.38 208 ARG A O 1
ATOM 1700 N N . GLN A 1 209 ? 3.168 8.364 2.235 1.00 97.50 209 GLN A N 1
ATOM 1701 C CA . GLN A 1 209 ? 2.155 7.346 1.966 1.00 97.50 209 GLN A CA 1
ATOM 1702 C C . GLN A 1 209 ? 2.646 5.926 2.295 1.00 97.50 209 GLN A C 1
ATOM 1704 O O . GLN A 1 209 ? 1.892 5.135 2.861 1.00 97.50 209 GLN A O 1
ATOM 1709 N N . ASN A 1 210 ? 3.910 5.598 2.004 1.00 98.31 210 ASN A N 1
ATOM 1710 C CA . ASN A 1 210 ? 4.489 4.309 2.396 1.00 98.31 210 ASN A CA 1
ATOM 1711 C C . ASN A 1 210 ? 4.545 4.138 3.925 1.00 98.31 210 ASN A C 1
ATOM 1713 O O . ASN A 1 210 ? 4.228 3.059 4.428 1.00 98.31 210 ASN A O 1
ATOM 1717 N N . ILE A 1 211 ? 4.900 5.193 4.670 1.00 98.50 211 ILE A N 1
ATOM 1718 C CA . ILE A 1 211 ? 4.859 5.191 6.142 1.00 98.50 211 ILE A CA 1
ATOM 1719 C C . ILE A 1 211 ? 3.420 4.996 6.635 1.00 98.50 211 ILE A C 1
ATOM 1721 O O . ILE A 1 211 ? 3.192 4.175 7.523 1.00 98.50 211 ILE A O 1
ATOM 1725 N N . THR A 1 212 ? 2.442 5.676 6.032 1.00 97.75 212 THR A N 1
ATOM 1726 C CA . THR A 1 212 ? 1.020 5.494 6.353 1.00 97.75 212 THR A CA 1
ATOM 1727 C C . THR A 1 212 ? 0.591 4.043 6.139 1.00 97.75 212 THR A C 1
ATOM 1729 O O . THR A 1 212 ? -0.014 3.454 7.030 1.00 97.75 212 THR A O 1
ATOM 1732 N N . TYR A 1 213 ? 0.970 3.410 5.025 1.00 98.38 213 TYR A N 1
ATOM 1733 C CA . TYR A 1 213 ? 0.681 1.990 4.799 1.00 98.38 213 TYR A CA 1
ATOM 1734 C C . TYR A 1 213 ? 1.329 1.070 5.841 1.00 98.38 213 TYR A C 1
ATOM 1736 O O . TYR A 1 213 ? 0.675 0.144 6.318 1.00 98.38 213 TYR A O 1
ATOM 1744 N N . ALA A 1 214 ? 2.569 1.344 6.256 1.00 98.62 214 ALA A N 1
ATOM 1745 C CA . ALA A 1 214 ? 3.216 0.590 7.329 1.00 98.62 214 ALA A CA 1
ATOM 1746 C C . ALA A 1 214 ? 2.446 0.714 8.657 1.00 98.62 214 ALA A C 1
ATOM 1748 O O . ALA A 1 214 ? 2.224 -0.287 9.336 1.00 98.62 214 ALA A O 1
ATOM 1749 N N . LEU A 1 215 ? 1.972 1.917 8.999 1.00 98.38 215 LEU A N 1
ATOM 1750 C CA . LEU A 1 215 ? 1.139 2.144 10.183 1.00 98.38 215 LEU A CA 1
ATOM 1751 C C . LEU A 1 215 ? -0.207 1.414 10.095 1.00 98.38 215 LEU A C 1
ATOM 1753 O O . LEU A 1 215 ? -0.639 0.829 11.084 1.00 98.38 215 LEU A O 1
ATOM 1757 N N . MET A 1 216 ? -0.850 1.401 8.925 1.00 97.38 216 MET A N 1
ATOM 1758 C CA . MET A 1 216 ? -2.109 0.677 8.713 1.00 97.38 216 MET A CA 1
ATOM 1759 C C . MET A 1 216 ? -1.928 -0.836 8.879 1.00 97.38 216 MET A C 1
ATOM 1761 O O . MET A 1 216 ? -2.713 -1.478 9.575 1.00 97.38 216 MET A O 1
ATOM 1765 N N . ALA A 1 217 ? -0.869 -1.405 8.295 1.00 98.31 217 ALA A N 1
ATOM 1766 C CA . ALA A 1 217 ? -0.533 -2.815 8.473 1.00 98.31 217 ALA A CA 1
ATOM 1767 C C . ALA A 1 217 ? -0.293 -3.138 9.956 1.00 98.31 217 ALA A C 1
ATOM 1769 O O . ALA A 1 217 ? -0.866 -4.081 10.500 1.00 98.31 217 ALA A O 1
ATOM 1770 N N . LEU A 1 218 ? 0.494 -2.297 10.630 1.00 97.94 218 LEU A N 1
ATOM 1771 C CA . LEU A 1 218 ? 0.808 -2.426 12.047 1.00 97.94 218 LEU A CA 1
ATOM 1772 C C . LEU A 1 218 ? -0.442 -2.392 12.927 1.00 97.94 218 LEU A C 1
ATOM 1774 O O . LEU A 1 218 ? -0.587 -3.246 13.797 1.00 97.94 218 LEU A O 1
ATOM 1778 N N . GLN A 1 219 ? -1.357 -1.444 12.706 1.00 94.81 219 GLN A N 1
ATOM 1779 C CA . GLN A 1 219 ? -2.591 -1.319 13.489 1.00 94.81 219 GLN A CA 1
ATOM 1780 C C . GLN A 1 219 ? -3.450 -2.588 13.418 1.00 94.81 219 GLN A C 1
ATOM 1782 O O . GLN A 1 219 ? -3.990 -3.020 14.437 1.00 94.81 219 GLN A O 1
ATOM 1787 N N . LEU A 1 220 ? -3.532 -3.222 12.244 1.00 96.50 220 LEU A N 1
ATOM 1788 C CA . LEU A 1 220 ? -4.271 -4.475 12.060 1.00 96.50 220 LEU A CA 1
ATOM 1789 C C . LEU A 1 220 ? -3.585 -5.663 12.749 1.00 96.50 220 LEU A C 1
ATOM 1791 O O . LEU A 1 220 ? -4.266 -6.585 13.199 1.00 96.50 220 LEU A O 1
ATOM 1795 N N . TYR A 1 221 ? -2.256 -5.625 12.866 1.00 97.81 221 TYR A N 1
ATOM 1796 C CA . TYR A 1 221 ? -1.446 -6.711 13.418 1.00 97.81 221 TYR A CA 1
ATOM 1797 C C . TYR A 1 221 ? -1.159 -6.600 14.919 1.00 97.81 221 TYR A C 1
ATOM 1799 O O . TYR A 1 221 ? -0.926 -7.615 15.577 1.00 97.81 221 TYR A O 1
ATOM 1807 N N . GLN A 1 222 ? -1.211 -5.395 15.490 1.00 95.75 222 GLN A N 1
ATOM 1808 C CA . GLN A 1 222 ? -0.824 -5.130 16.878 1.00 95.75 222 GLN A CA 1
ATOM 1809 C C . GLN A 1 222 ? -1.601 -5.987 17.884 1.00 95.75 222 GLN A C 1
ATOM 1811 O O . GLN A 1 222 ? -1.017 -6.447 18.863 1.00 95.75 222 GLN A O 1
ATOM 1816 N N . LYS A 1 223 ? -2.890 -6.256 17.638 1.00 93.12 223 LYS A N 1
ATOM 1817 C CA . LYS A 1 223 ? -3.729 -7.080 18.528 1.00 93.12 223 LYS A CA 1
ATOM 1818 C C . LYS A 1 223 ? -3.298 -8.550 18.608 1.00 93.12 223 LYS A C 1
ATOM 1820 O O . LYS A 1 223 ? -3.638 -9.230 19.569 1.00 93.12 223 LYS A O 1
ATOM 1825 N N . PHE A 1 224 ? -2.537 -9.026 17.625 1.00 96.00 224 PHE A N 1
ATOM 1826 C CA . PHE A 1 224 ? -1.978 -10.376 17.598 1.00 96.00 224 PHE A CA 1
ATOM 1827 C C . PHE A 1 224 ? -0.532 -10.413 18.116 1.00 96.00 224 PHE A C 1
ATOM 1829 O O . PHE A 1 224 ? 0.068 -11.481 18.214 1.00 96.00 224 PHE A O 1
ATOM 1836 N N . SER A 1 225 ? 0.068 -9.268 18.443 1.00 95.62 225 SER A N 1
ATOM 1837 C CA . SER A 1 225 ? 1.429 -9.207 18.971 1.00 95.62 225 SER A CA 1
ATOM 1838 C C . SER A 1 225 ? 1.424 -8.964 20.474 1.00 95.62 225 SER A C 1
ATOM 1840 O O . SER A 1 225 ? 0.690 -8.125 20.987 1.00 95.62 225 SER A O 1
ATOM 1842 N N . THR A 1 226 ? 2.305 -9.661 21.190 1.00 94.06 226 THR A N 1
ATOM 1843 C CA . THR A 1 226 ? 2.625 -9.331 22.588 1.00 94.06 226 THR A CA 1
ATOM 1844 C C . THR A 1 226 ? 3.661 -8.212 22.694 1.00 94.06 226 THR A C 1
ATOM 1846 O O . THR A 1 226 ? 3.927 -7.726 23.790 1.00 94.06 226 THR A O 1
ATOM 1849 N N . GLN A 1 227 ? 4.300 -7.850 21.581 1.00 95.19 227 GLN A N 1
ATOM 1850 C CA . GLN A 1 227 ? 5.292 -6.784 21.506 1.00 95.19 227 GLN A CA 1
ATOM 1851 C C . GLN A 1 227 ? 4.620 -5.476 21.084 1.00 95.19 227 GLN A C 1
ATOM 1853 O O . GLN A 1 227 ? 3.628 -5.488 20.357 1.00 95.19 227 GLN A O 1
ATOM 1858 N N . ASP A 1 228 ? 5.185 -4.346 21.500 1.00 97.12 228 ASP A N 1
ATOM 1859 C CA . ASP A 1 228 ? 4.775 -3.030 21.008 1.00 97.12 228 ASP A CA 1
ATOM 1860 C C . ASP A 1 228 ? 5.419 -2.784 19.636 1.00 97.12 228 ASP A C 1
ATOM 1862 O O . ASP A 1 228 ? 6.552 -2.301 19.536 1.00 97.12 228 ASP A O 1
ATOM 1866 N N . LEU A 1 229 ? 4.706 -3.172 18.573 1.00 97.94 229 LEU A N 1
ATOM 1867 C CA . LEU A 1 229 ? 5.180 -3.017 17.199 1.00 97.94 229 LEU A CA 1
ATOM 1868 C C . LEU A 1 229 ? 5.343 -1.534 16.859 1.00 97.94 229 LEU A C 1
ATOM 1870 O O . LEU A 1 229 ? 6.251 -1.168 16.112 1.00 97.94 229 LEU A O 1
ATOM 1874 N N . LEU A 1 230 ? 4.477 -0.670 17.406 1.00 98.19 230 LEU A N 1
ATOM 1875 C CA . LEU A 1 230 ? 4.532 0.767 17.152 1.00 98.19 230 LEU A CA 1
ATOM 1876 C C . LEU A 1 230 ? 5.819 1.362 17.716 1.00 98.19 230 LEU A C 1
ATOM 1878 O O . LEU A 1 230 ? 6.512 2.090 17.007 1.00 98.19 230 LEU A O 1
ATOM 1882 N N . ALA A 1 231 ? 6.168 1.035 18.959 1.00 98.19 231 ALA A N 1
ATOM 1883 C CA . ALA A 1 231 ? 7.409 1.504 19.565 1.00 98.19 231 ALA A CA 1
ATOM 1884 C C . ALA A 1 231 ? 8.638 1.096 18.738 1.00 98.19 231 ALA A C 1
ATOM 1886 O O . ALA A 1 231 ? 9.497 1.942 18.480 1.00 98.19 231 ALA A O 1
ATOM 1887 N N . GLN A 1 232 ? 8.687 -0.155 18.268 1.00 97.88 232 GLN A N 1
ATOM 1888 C CA . GLN A 1 232 ? 9.779 -0.662 17.428 1.00 97.88 232 GLN A CA 1
ATOM 1889 C C . GLN A 1 232 ? 9.857 0.069 16.084 1.00 97.88 232 GLN A C 1
ATOM 1891 O O . GLN A 1 232 ? 10.917 0.578 15.714 1.00 97.88 232 GLN A O 1
ATOM 1896 N N . LEU A 1 233 ? 8.725 0.207 15.384 1.00 98.56 233 LEU A N 1
ATOM 1897 C CA . LEU A 1 233 ? 8.670 0.918 14.107 1.00 98.56 233 LEU A CA 1
ATOM 1898 C C . LEU A 1 233 ? 9.130 2.375 14.258 1.00 98.56 233 LEU A C 1
ATOM 1900 O O . LEU A 1 233 ? 9.906 2.869 13.440 1.00 98.56 233 LEU A O 1
ATOM 1904 N N . LEU A 1 234 ? 8.681 3.074 15.305 1.00 98.75 234 LEU A N 1
ATOM 1905 C CA . LEU A 1 234 ? 9.077 4.462 15.556 1.00 98.75 234 LEU A CA 1
ATOM 1906 C C . LEU A 1 234 ? 10.567 4.593 15.910 1.00 98.75 234 LEU A C 1
ATOM 1908 O O . LEU A 1 234 ? 11.173 5.617 15.587 1.00 98.75 234 LEU A O 1
ATOM 1912 N N . GLU A 1 235 ? 11.163 3.600 16.572 1.00 98.50 235 GLU A N 1
ATOM 1913 C CA . GLU A 1 235 ? 12.601 3.574 16.861 1.00 98.50 235 GLU A CA 1
ATOM 1914 C C . GLU A 1 235 ? 13.436 3.434 15.582 1.00 98.50 235 GLU A C 1
ATOM 1916 O O . GLU A 1 235 ? 14.425 4.152 15.407 1.00 98.50 235 GLU A O 1
ATOM 1921 N N . ASP A 1 236 ? 13.014 2.585 14.647 1.00 98.12 236 ASP A N 1
ATOM 1922 C CA . ASP A 1 236 ? 13.702 2.445 13.365 1.00 98.12 236 ASP A CA 1
ATOM 1923 C C . ASP A 1 236 ? 13.487 3.658 12.454 1.00 98.12 236 ASP A C 1
ATOM 1925 O O . ASP A 1 236 ? 14.449 4.202 11.902 1.00 98.12 236 ASP A O 1
ATOM 1929 N N . LEU A 1 237 ? 12.255 4.167 12.372 1.00 98.62 237 LEU A N 1
ATOM 1930 C CA . LEU A 1 237 ? 11.921 5.346 11.569 1.00 98.62 237 LEU A CA 1
ATOM 1931 C C . LEU A 1 237 ? 12.632 6.625 12.035 1.00 98.62 237 LEU A C 1
ATOM 1933 O O . LEU A 1 237 ? 12.850 7.531 11.229 1.00 98.62 237 LEU A O 1
ATOM 1937 N N . LEU A 1 238 ? 13.053 6.708 13.302 1.00 98.62 238 LEU A N 1
ATOM 1938 C CA . LEU A 1 238 ? 13.865 7.818 13.814 1.00 98.62 238 LEU A CA 1
ATOM 1939 C C . LEU A 1 238 ? 15.197 7.971 13.053 1.00 98.62 238 LEU A C 1
ATOM 1941 O O . LEU A 1 238 ? 15.751 9.071 12.962 1.00 98.62 238 LEU A O 1
ATOM 1945 N N . LYS A 1 239 ? 15.732 6.873 12.505 1.00 98.50 239 LYS A N 1
ATOM 1946 C CA . LYS A 1 239 ? 17.007 6.853 11.772 1.00 98.50 239 LYS A CA 1
ATOM 1947 C C . LYS A 1 239 ? 16.866 7.453 10.368 1.00 98.50 239 LYS A C 1
ATOM 1949 O O . LYS A 1 239 ? 17.845 7.974 9.830 1.00 98.50 239 LYS A O 1
ATOM 1954 N N . ALA A 1 240 ? 15.665 7.422 9.788 1.00 98.00 240 ALA A N 1
ATOM 1955 C CA . ALA A 1 240 ? 15.364 8.041 8.503 1.00 98.00 240 ALA A CA 1
ATOM 1956 C C . ALA A 1 240 ? 15.138 9.546 8.692 1.00 98.00 240 ALA A C 1
ATOM 1958 O O . ALA A 1 240 ? 14.216 9.959 9.389 1.00 98.00 240 ALA A O 1
ATOM 1959 N N . LYS A 1 241 ? 15.989 10.380 8.086 1.00 98.06 241 LYS A N 1
ATOM 1960 C CA . LYS A 1 241 ? 15.954 11.844 8.245 1.00 98.06 241 LYS A CA 1
ATOM 1961 C C . LYS A 1 241 ? 15.590 12.522 6.934 1.00 98.06 241 LYS A C 1
ATOM 1963 O O . LYS A 1 241 ? 16.240 12.255 5.924 1.00 98.06 241 LYS A O 1
ATOM 1968 N N . ALA A 1 242 ? 14.613 13.421 6.968 1.00 97.25 242 ALA A N 1
ATOM 1969 C CA . ALA A 1 242 ? 14.336 14.295 5.838 1.00 97.25 242 ALA A CA 1
ATOM 1970 C C . ALA A 1 242 ? 15.515 15.255 5.593 1.00 97.25 242 ALA A C 1
ATOM 1972 O O . ALA A 1 242 ? 16.296 15.570 6.497 1.00 97.25 242 ALA A O 1
ATOM 1973 N N . ASN A 1 243 ? 15.656 15.726 4.358 1.00 95.69 243 ASN A N 1
ATOM 1974 C CA . ASN A 1 243 ? 16.675 16.696 3.964 1.00 95.69 243 ASN A CA 1
ATOM 1975 C C . ASN A 1 243 ? 16.404 18.069 4.582 1.00 95.69 243 ASN A C 1
ATOM 1977 O O . ASN A 1 243 ? 17.335 18.788 4.946 1.00 95.69 243 ASN A O 1
ATOM 1981 N N . ARG A 1 244 ? 15.127 18.437 4.731 1.00 94.31 244 ARG A N 1
ATOM 1982 C CA . ARG A 1 244 ? 14.723 19.683 5.383 1.00 94.31 244 ARG A CA 1
ATOM 1983 C C . ARG A 1 244 ? 14.595 19.457 6.884 1.00 94.31 244 ARG A C 1
ATOM 1985 O O . ARG A 1 244 ? 13.802 18.640 7.339 1.00 94.31 244 ARG A O 1
ATOM 1992 N N . LYS A 1 245 ? 15.344 20.231 7.672 1.00 93.25 245 LYS A N 1
ATOM 1993 C CA . LYS A 1 245 ? 15.388 20.087 9.136 1.00 93.25 245 LYS A CA 1
ATOM 1994 C C . LYS A 1 245 ? 14.005 20.199 9.792 1.00 93.25 245 LYS A C 1
ATOM 1996 O O . LYS A 1 245 ? 13.761 19.517 10.780 1.00 93.25 245 LYS A O 1
ATOM 2001 N N . GLN A 1 246 ? 13.133 21.062 9.271 1.00 95.69 246 GLN A N 1
ATOM 2002 C CA . GLN A 1 246 ? 11.785 21.262 9.807 1.00 95.69 246 GLN A CA 1
ATOM 2003 C C . GLN A 1 246 ? 10.847 20.066 9.597 1.00 95.69 246 GLN A C 1
ATOM 2005 O O . GLN A 1 246 ? 9.880 19.951 10.339 1.00 95.69 246 GLN A O 1
ATOM 2010 N N . ASP A 1 247 ? 11.144 19.185 8.639 1.00 95.44 247 ASP A N 1
ATOM 2011 C CA . ASP A 1 247 ? 10.328 17.996 8.373 1.00 95.44 247 ASP A CA 1
ATOM 2012 C C . ASP A 1 247 ? 10.719 16.807 9.268 1.00 95.44 247 ASP A C 1
ATOM 2014 O O . ASP A 1 247 ? 10.020 15.800 9.315 1.00 95.44 247 ASP A O 1
ATOM 2018 N N . GLY A 1 248 ? 11.841 16.915 9.988 1.00 97.56 248 GLY A N 1
ATOM 2019 C CA . GLY A 1 248 ? 12.250 15.946 10.999 1.00 97.56 248 GLY A CA 1
ATOM 2020 C C . GLY A 1 248 ? 12.655 14.581 10.434 1.00 97.56 248 GLY A C 1
ATOM 2021 O O . GLY A 1 248 ? 13.515 14.462 9.554 1.00 97.56 248 GLY A O 1
ATOM 2022 N N . THR A 1 249 ? 12.102 13.535 11.036 1.00 98.62 249 THR A N 1
ATOM 2023 C CA . THR A 1 249 ? 12.435 12.128 10.803 1.00 98.62 249 THR A CA 1
ATOM 2024 C C . THR A 1 249 ? 11.214 11.324 10.372 1.00 98.62 249 THR A C 1
ATOM 2026 O O . THR A 1 249 ? 10.077 11.777 10.497 1.00 98.62 249 THR A O 1
ATOM 2029 N N . GLY A 1 250 ? 11.427 10.084 9.929 1.00 98.38 250 GLY A N 1
ATOM 2030 C CA . GLY A 1 250 ? 10.333 9.157 9.641 1.00 98.38 250 GLY A CA 1
ATOM 2031 C C . GLY A 1 250 ? 9.416 8.953 10.850 1.00 98.38 250 GLY A C 1
ATOM 2032 O O . GLY A 1 250 ? 8.216 8.761 10.682 1.00 98.38 250 GLY A O 1
ATOM 2033 N N . LYS A 1 251 ? 9.957 9.053 12.073 1.00 98.62 251 LYS A N 1
ATOM 2034 C CA . LYS A 1 251 ? 9.174 9.007 13.313 1.00 98.62 251 LYS A CA 1
ATOM 2035 C C . LYS A 1 251 ? 8.243 10.211 13.441 1.00 98.62 251 LYS A C 1
ATOM 2037 O O . LYS A 1 251 ? 7.091 10.037 13.823 1.00 98.62 251 LYS A O 1
ATOM 2042 N N . ASP A 1 252 ? 8.733 11.413 13.147 1.00 98.44 252 ASP A N 1
ATOM 2043 C CA . ASP A 1 252 ? 7.927 12.637 13.233 1.00 98.44 252 ASP A CA 1
ATOM 2044 C C . ASP A 1 252 ? 6.777 12.596 12.224 1.00 98.44 252 ASP A C 1
ATOM 2046 O O . ASP A 1 252 ? 5.635 12.875 12.585 1.00 98.44 252 ASP A O 1
ATOM 2050 N N . ILE A 1 253 ? 7.072 12.140 11.002 1.00 98.06 253 ILE A N 1
ATOM 2051 C CA . ILE A 1 253 ? 6.075 11.885 9.960 1.00 98.06 253 ILE A CA 1
ATOM 2052 C C . ILE A 1 253 ? 5.051 10.855 10.447 1.00 98.06 253 ILE A C 1
ATOM 2054 O O . ILE A 1 253 ? 3.861 11.138 10.440 1.00 98.06 253 ILE A O 1
ATOM 2058 N N . ALA A 1 254 ? 5.486 9.692 10.939 1.00 98.19 254 ALA A N 1
ATOM 2059 C CA . ALA A 1 254 ? 4.576 8.654 11.425 1.00 98.19 254 ALA A CA 1
ATOM 2060 C C . ALA A 1 254 ? 3.658 9.145 12.560 1.00 98.19 254 ALA A C 1
ATOM 2062 O O . ALA A 1 254 ? 2.468 8.844 12.575 1.00 98.19 254 ALA A O 1
ATOM 2063 N N . LEU A 1 255 ? 4.190 9.932 13.500 1.00 97.88 255 LEU A N 1
ATOM 2064 C CA . LEU A 1 255 ? 3.405 10.537 14.579 1.00 97.88 255 LEU A CA 1
ATOM 2065 C C . LEU A 1 255 ? 2.420 11.596 14.077 1.00 97.88 255 LEU A C 1
ATOM 2067 O O . LEU A 1 255 ? 1.396 11.821 14.719 1.00 97.88 255 LEU A O 1
ATOM 2071 N N . GLU A 1 256 ? 2.724 12.278 12.974 1.00 95.81 256 GLU A N 1
ATOM 2072 C CA . GLU A 1 256 ? 1.779 13.168 12.305 1.00 95.81 256 GLU A CA 1
ATOM 2073 C C . GLU A 1 256 ? 0.653 12.368 11.642 1.00 95.81 256 GLU A C 1
ATOM 2075 O O . GLU A 1 256 ? -0.514 12.661 11.893 1.00 95.81 256 GLU A O 1
ATOM 2080 N N . GLU A 1 257 ? 0.987 11.317 10.888 1.00 94.56 257 GLU A N 1
ATOM 2081 C CA . GLU A 1 257 ? 0.006 10.444 10.229 1.00 94.56 257 GLU A CA 1
ATOM 2082 C C . GLU A 1 257 ? -0.925 9.758 11.244 1.00 94.56 257 GLU A C 1
ATOM 2084 O O . GLU A 1 257 ? -2.124 9.647 11.008 1.00 94.56 257 GLU A O 1
ATOM 2089 N N . LEU A 1 258 ? -0.426 9.383 12.427 1.00 93.31 258 LEU A N 1
ATOM 2090 C CA . LEU A 1 258 ? -1.238 8.807 13.511 1.00 93.31 258 LEU A CA 1
ATOM 2091 C C . LEU A 1 258 ? -2.283 9.764 14.108 1.00 93.31 258 LEU A C 1
ATOM 2093 O O . LEU A 1 258 ? -3.155 9.316 14.849 1.00 93.31 258 LEU A O 1
ATOM 2097 N N . LYS A 1 259 ? -2.210 11.070 13.821 1.00 90.00 259 LYS A N 1
ATOM 2098 C CA . LYS A 1 259 ? -3.241 12.040 14.236 1.00 90.00 259 LYS A CA 1
ATOM 2099 C C . LYS A 1 259 ? -4.440 12.058 13.292 1.00 90.00 259 LYS A C 1
ATOM 2101 O O . LYS A 1 259 ? -5.427 12.727 13.599 1.00 90.00 259 LYS A O 1
ATOM 2106 N N . THR A 1 260 ? -4.350 11.390 12.142 1.00 87.38 260 THR A N 1
ATOM 2107 C CA . THR A 1 260 ? -5.495 11.242 11.241 1.00 87.38 260 THR A CA 1
ATOM 2108 C C . THR A 1 260 ? -6.604 10.444 11.924 1.00 87.38 260 THR A C 1
ATOM 2110 O O . THR A 1 260 ? -6.357 9.620 12.806 1.00 87.38 260 THR A O 1
ATOM 2113 N N . LEU A 1 261 ? -7.853 10.743 11.565 1.00 88.31 261 LEU A N 1
ATOM 2114 C CA . LEU A 1 261 ? -8.997 10.072 12.171 1.00 88.31 261 LEU A CA 1
ATOM 2115 C C . LEU A 1 261 ? -9.020 8.594 11.766 1.00 88.31 261 LEU A C 1
ATOM 2117 O O . LEU A 1 261 ? -8.823 8.295 10.587 1.00 88.31 261 LEU A O 1
ATOM 2121 N N . PRO A 1 262 ? -9.316 7.675 12.702 1.00 90.81 262 PRO A N 1
ATOM 2122 C CA . PRO A 1 262 ? -9.577 6.288 12.348 1.00 90.81 262 PRO A CA 1
ATOM 2123 C C . PRO A 1 262 ? -10.720 6.189 11.336 1.00 90.81 262 PRO A C 1
ATOM 2125 O O . PRO A 1 262 ? -11.695 6.945 11.404 1.00 90.81 262 PRO A O 1
ATOM 2128 N N . GLY A 1 263 ? -10.614 5.244 10.403 1.00 92.19 263 GLY A N 1
ATOM 2129 C CA . GLY A 1 263 ? -11.544 5.142 9.277 1.00 92.19 263 GLY A CA 1
ATOM 2130 C C . GLY A 1 263 ? -12.999 4.936 9.706 1.00 92.19 263 GLY A C 1
ATOM 2131 O O . GLY A 1 263 ? -13.902 5.487 9.086 1.00 92.19 263 GLY A O 1
ATOM 2132 N N . GLU A 1 264 ? -13.241 4.195 10.785 1.00 94.62 264 GLU A N 1
ATOM 2133 C CA . GLU A 1 264 ? -14.574 3.954 11.337 1.00 94.62 264 GLU A CA 1
ATOM 2134 C C . GLU A 1 264 ? -15.179 5.214 11.973 1.00 94.62 264 GLU A C 1
ATOM 2136 O O . GLU A 1 264 ? -16.373 5.473 11.827 1.00 94.62 264 GLU A O 1
ATOM 2141 N N . VAL A 1 265 ? -14.354 6.049 12.611 1.00 94.88 265 VAL A N 1
ATOM 2142 C CA . VAL A 1 265 ? -14.774 7.344 13.168 1.00 94.88 265 VAL A CA 1
ATOM 2143 C C . VAL A 1 265 ? -15.080 8.316 12.035 1.00 94.88 265 VAL A C 1
ATOM 2145 O O . VAL A 1 265 ? -16.095 9.013 12.067 1.00 94.88 265 VAL A O 1
ATOM 2148 N N . GLU A 1 266 ? -14.230 8.326 11.009 1.00 94.62 266 GLU A N 1
ATOM 2149 C CA . GLU A 1 266 ? -14.417 9.125 9.806 1.00 94.62 266 GLU A CA 1
ATOM 2150 C C . GLU A 1 266 ? -15.704 8.728 9.058 1.00 94.62 266 GLU A C 1
ATOM 2152 O O . GLU A 1 266 ? -16.522 9.586 8.720 1.00 94.62 266 GLU A O 1
ATOM 2157 N N . ALA A 1 267 ? -15.945 7.430 8.865 1.00 95.81 267 ALA A N 1
ATOM 2158 C CA . ALA A 1 267 ? -17.159 6.917 8.238 1.00 95.81 267 ALA A CA 1
ATOM 2159 C C . ALA A 1 267 ? -18.416 7.233 9.061 1.00 95.81 267 ALA A C 1
ATOM 2161 O O . ALA A 1 267 ? -19.423 7.673 8.501 1.00 95.81 267 ALA A O 1
ATOM 2162 N N . ALA A 1 268 ? -18.364 7.060 10.387 1.00 96.38 268 ALA A N 1
ATOM 2163 C CA . ALA A 1 268 ? -19.465 7.432 11.269 1.00 96.38 268 ALA A CA 1
ATOM 2164 C C . ALA A 1 268 ? -19.800 8.923 11.134 1.00 96.38 268 ALA A C 1
ATOM 2166 O O . ALA A 1 268 ? -20.964 9.266 10.914 1.00 96.38 268 ALA A O 1
ATOM 2167 N N . LEU A 1 269 ? -18.783 9.795 11.185 1.00 95.12 269 LEU A N 1
ATOM 2168 C CA . LEU A 1 269 ? -18.937 11.234 10.974 1.00 95.12 269 LEU A CA 1
ATOM 2169 C C . LEU A 1 269 ? -19.599 11.531 9.624 1.00 95.12 269 LEU A C 1
ATOM 2171 O O . LEU A 1 269 ? -20.567 12.290 9.582 1.00 95.12 269 LEU A O 1
ATOM 2175 N N . PHE A 1 270 ? -19.130 10.913 8.536 1.00 95.50 270 PHE A N 1
ATOM 2176 C CA . PHE A 1 270 ? -19.729 11.093 7.215 1.00 95.50 270 PHE A CA 1
ATOM 2177 C C . PHE A 1 270 ? -21.218 10.732 7.211 1.00 95.50 270 PHE A C 1
ATOM 2179 O O . PHE A 1 270 ? -22.036 11.536 6.767 1.00 95.50 270 PHE A O 1
ATOM 2186 N N . PHE A 1 271 ? -21.598 9.563 7.735 1.00 96.31 271 PHE A N 1
ATOM 2187 C CA . PHE A 1 271 ? -23.002 9.149 7.745 1.00 96.31 271 PHE A CA 1
ATOM 2188 C C . PHE A 1 271 ? -23.876 10.092 8.577 1.00 96.31 271 PHE A C 1
ATOM 2190 O O . PHE A 1 271 ? -24.996 10.400 8.170 1.00 96.31 271 PHE A O 1
ATOM 2197 N N . ILE A 1 272 ? -23.372 10.603 9.703 1.00 94.19 272 ILE A N 1
ATOM 2198 C CA . ILE A 1 272 ? -24.084 11.592 10.525 1.00 94.19 272 ILE A CA 1
ATOM 2199 C C . ILE A 1 272 ? -24.292 12.892 9.750 1.00 94.19 272 ILE A C 1
ATOM 2201 O O . ILE A 1 272 ? -25.414 13.396 9.679 1.00 94.19 272 ILE A O 1
ATOM 2205 N N . LEU A 1 273 ? -23.233 13.416 9.132 1.00 92.38 273 LEU A N 1
ATOM 2206 C CA . LEU A 1 273 ? -23.306 14.639 8.338 1.00 92.38 273 LEU A CA 1
ATOM 2207 C C . LEU A 1 273 ? -24.223 14.470 7.126 1.00 92.38 273 LEU A C 1
ATOM 2209 O O . LEU A 1 273 ? -25.024 15.357 6.844 1.00 92.38 273 LEU A O 1
ATOM 2213 N N . ASN A 1 274 ? -24.185 13.313 6.467 1.00 94.12 274 ASN A N 1
ATOM 2214 C CA . ASN A 1 274 ? -25.058 13.009 5.341 1.00 94.12 274 ASN A CA 1
ATOM 2215 C C . ASN A 1 274 ? -26.532 12.980 5.781 1.00 94.12 274 ASN A C 1
ATOM 2217 O O . ASN A 1 274 ? -27.383 13.505 5.073 1.00 94.12 274 ASN A O 1
ATOM 2221 N N . ARG A 1 275 ? -26.852 12.476 6.985 1.00 92.62 275 ARG A N 1
ATOM 2222 C CA . ARG A 1 275 ? -28.218 12.564 7.545 1.00 92.62 275 ARG A CA 1
ATOM 2223 C C . ARG A 1 275 ? -28.630 13.981 7.940 1.00 92.62 275 ARG A C 1
ATOM 2225 O O . ARG A 1 275 ? -29.820 14.288 7.908 1.00 92.62 275 ARG A O 1
ATOM 2232 N N . ARG A 1 276 ? -27.671 14.833 8.307 1.00 89.62 276 ARG A N 1
ATOM 2233 C CA . ARG A 1 276 ? -27.918 16.225 8.708 1.00 89.62 276 ARG A CA 1
ATOM 2234 C C . ARG A 1 276 ? -28.113 17.169 7.520 1.00 89.62 276 ARG A C 1
ATOM 2236 O O . ARG A 1 276 ? -28.916 18.090 7.626 1.00 89.62 276 ARG A O 1
ATOM 2243 N N . VAL A 1 277 ? -27.356 16.977 6.440 1.00 89.81 277 VAL A N 1
ATOM 2244 C CA . VAL A 1 277 ? -27.249 17.945 5.334 1.00 89.81 277 VAL A CA 1
ATOM 2245 C C . VAL A 1 277 ? -28.003 17.491 4.085 1.00 89.81 277 VAL A C 1
ATOM 2247 O O . VAL A 1 277 ? -28.655 18.315 3.442 1.00 89.81 277 VAL A O 1
ATOM 2250 N N . ALA A 1 278 ? -27.940 16.203 3.742 1.00 91.00 278 ALA A N 1
ATOM 2251 C CA . ALA A 1 278 ? -28.540 15.702 2.513 1.00 91.00 278 ALA A CA 1
ATOM 2252 C C . ALA A 1 278 ? -30.056 15.498 2.657 1.00 91.00 278 ALA A C 1
ATOM 2254 O O . ALA A 1 278 ? -30.602 15.359 3.756 1.00 91.00 278 ALA A O 1
ATOM 2255 N N . GLN A 1 279 ? -30.754 15.451 1.523 1.00 91.44 279 GLN A N 1
ATOM 2256 C CA . GLN A 1 279 ? -32.154 15.028 1.496 1.00 91.44 279 GLN A CA 1
ATOM 2257 C C . GLN A 1 279 ? -32.238 13.510 1.675 1.00 91.44 279 GLN A C 1
ATOM 2259 O O . GLN A 1 279 ? -31.318 12.784 1.314 1.00 91.44 279 GLN A O 1
ATOM 2264 N N . GLU A 1 280 ? -33.374 13.011 2.163 1.00 92.25 280 GLU A N 1
ATOM 2265 C CA . GLU A 1 280 ? -33.559 11.578 2.445 1.00 92.25 280 GLU A CA 1
ATOM 2266 C C . GLU A 1 280 ? -33.298 10.672 1.230 1.00 92.25 280 GLU A C 1
ATOM 2268 O O . GLU A 1 280 ? -32.729 9.591 1.361 1.00 92.25 280 GLU A O 1
ATOM 2273 N N . LY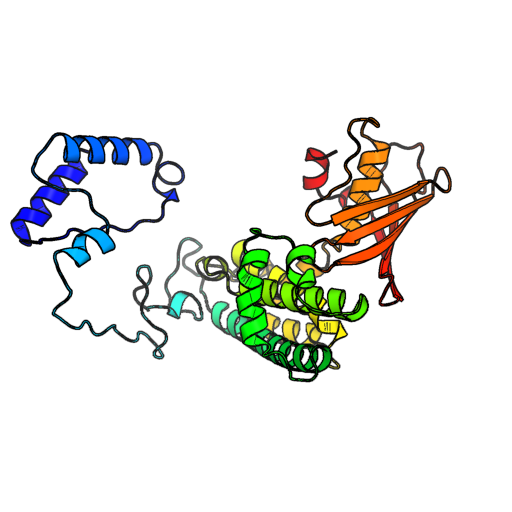S A 1 281 ? -33.651 11.135 0.025 1.00 92.75 281 LYS A N 1
ATOM 2274 C CA . LYS A 1 281 ? -33.378 10.425 -1.237 1.00 92.75 281 LYS A CA 1
ATOM 2275 C C . LYS A 1 281 ? -31.881 10.306 -1.572 1.00 92.75 281 LYS A C 1
ATOM 2277 O O . LYS A 1 281 ? -31.513 9.422 -2.336 1.00 92.75 281 LYS A O 1
ATOM 2282 N N . ASP A 1 282 ? -31.053 11.185 -1.009 1.00 93.00 282 ASP A N 1
ATOM 2283 C CA . ASP A 1 282 ? -29.610 11.302 -1.253 1.00 93.00 282 ASP A CA 1
ATOM 2284 C C . ASP A 1 282 ? -28.799 10.704 -0.082 1.00 93.00 282 ASP A C 1
ATOM 2286 O O . ASP A 1 282 ? -27.585 10.882 0.038 1.00 93.00 282 ASP A O 1
ATOM 2290 N N . TYR A 1 283 ? -29.473 9.978 0.815 1.00 95.62 283 TYR A N 1
ATOM 2291 C CA . TYR A 1 283 ? -28.838 9.291 1.925 1.00 95.62 283 TYR A CA 1
ATOM 2292 C C . TYR A 1 283 ? -27.934 8.161 1.443 1.00 95.62 283 TYR A C 1
ATOM 2294 O O . TYR A 1 283 ? -28.395 7.102 1.010 1.00 95.62 283 TYR A O 1
ATOM 2302 N N . SER A 1 284 ? -26.627 8.357 1.610 1.00 94.75 284 SER A N 1
ATOM 2303 C CA . SER A 1 284 ? -25.646 7.320 1.335 1.00 94.75 284 SER A CA 1
ATOM 2304 C C . SER A 1 284 ? -25.706 6.220 2.397 1.00 94.75 284 SER A C 1
ATOM 2306 O O . SER A 1 284 ? -26.000 6.456 3.581 1.00 94.75 284 SER A O 1
ATOM 2308 N N . LYS A 1 285 ? -25.421 4.999 1.944 1.00 95.94 285 LYS A N 1
ATOM 2309 C CA . LYS A 1 285 ? -25.185 3.814 2.777 1.00 95.94 285 LYS A CA 1
ATOM 2310 C C . LYS A 1 285 ? -23.740 3.331 2.704 1.00 95.94 285 LYS A C 1
ATOM 2312 O O . LYS A 1 285 ? -23.411 2.355 3.366 1.00 95.94 285 LYS A O 1
ATOM 2317 N N . GLU A 1 286 ? -22.894 3.999 1.923 1.00 95.88 286 GLU A N 1
ATOM 2318 C CA . GLU A 1 286 ? -21.489 3.641 1.761 1.00 95.88 286 GLU A CA 1
ATOM 2319 C C . GLU A 1 286 ? -20.578 4.863 1.902 1.00 95.88 286 GLU A C 1
ATOM 2321 O O . GLU A 1 286 ? -20.933 5.975 1.505 1.00 95.88 286 GLU A O 1
ATOM 2326 N N . TYR A 1 287 ? -19.393 4.641 2.466 1.00 95.12 287 TYR A N 1
ATOM 2327 C CA . TYR A 1 287 ? -18.317 5.623 2.532 1.00 95.12 287 TYR A CA 1
ATOM 2328 C C . TYR A 1 287 ? -16.969 4.909 2.455 1.00 95.12 287 TYR A C 1
ATOM 2330 O O . TYR A 1 287 ? -16.580 4.192 3.379 1.00 95.12 287 TYR A O 1
ATOM 2338 N N . GLY A 1 288 ? -16.269 5.059 1.328 1.00 92.69 288 GLY A N 1
ATOM 2339 C CA . GLY A 1 288 ? -15.084 4.253 1.038 1.00 92.69 288 GLY A CA 1
ATOM 2340 C C . GLY A 1 288 ? -15.413 2.758 1.112 1.00 92.69 288 GLY A C 1
ATOM 2341 O O . GLY A 1 288 ? -16.314 2.272 0.431 1.00 92.69 288 GLY A O 1
ATOM 2342 N N . TYR A 1 289 ? -14.707 2.030 1.973 1.00 94.12 289 TYR A N 1
ATOM 2343 C CA . TYR A 1 289 ? -14.951 0.610 2.232 1.00 94.12 289 TYR A CA 1
ATOM 2344 C C . TYR A 1 289 ? -15.903 0.340 3.410 1.00 94.12 289 TYR A C 1
ATOM 2346 O O . TYR A 1 289 ? -16.096 -0.818 3.767 1.00 94.12 289 TYR A O 1
ATOM 2354 N N . PHE A 1 290 ? -16.532 1.359 4.000 1.00 97.19 290 PHE A N 1
ATOM 2355 C CA . PHE A 1 290 ? -17.528 1.177 5.057 1.00 97.19 290 PHE A CA 1
ATOM 2356 C C . PHE A 1 290 ? -18.955 1.155 4.507 1.00 97.19 290 PHE A C 1
ATOM 2358 O O . PHE A 1 290 ? -19.307 1.953 3.636 1.00 97.19 290 PHE A O 1
ATOM 2365 N N . SER A 1 291 ? -19.793 0.278 5.058 1.00 97.62 291 SER A N 1
ATOM 2366 C CA . SER A 1 291 ? -21.246 0.279 4.870 1.00 97.62 291 SER A CA 1
ATOM 2367 C C . SER A 1 291 ? -21.970 0.689 6.150 1.00 97.62 291 SER A C 1
ATOM 2369 O O . SER A 1 291 ? -21.527 0.375 7.254 1.00 97.62 291 SER A O 1
ATOM 2371 N N . LEU A 1 292 ? -23.104 1.370 6.002 1.00 98.00 292 LEU A N 1
ATOM 2372 C CA . LEU A 1 292 ? -24.024 1.683 7.090 1.00 98.00 292 LEU A CA 1
ATOM 2373 C C . LEU A 1 292 ? -25.098 0.596 7.193 1.00 98.00 292 LEU A C 1
ATOM 2375 O O . LEU A 1 292 ? -26.009 0.535 6.364 1.00 98.00 292 LEU A O 1
ATOM 2379 N N . ASP A 1 293 ? -25.016 -0.218 8.240 1.00 97.06 293 ASP A N 1
ATOM 2380 C CA . ASP A 1 293 ? -25.955 -1.316 8.483 1.00 97.06 293 ASP A CA 1
ATOM 2381 C C . ASP A 1 293 ? -27.229 -0.818 9.169 1.00 97.06 293 ASP A C 1
ATOM 2383 O O . ASP A 1 293 ? -28.338 -1.234 8.835 1.00 97.06 293 ASP A O 1
ATOM 2387 N N . ALA A 1 294 ? -27.070 0.071 10.154 1.00 97.19 294 ALA A N 1
ATOM 2388 C CA . ALA A 1 294 ? -28.175 0.635 10.915 1.00 97.19 294 ALA A CA 1
ATOM 2389 C C . ALA A 1 294 ? -27.868 2.063 11.365 1.00 97.19 294 ALA A C 1
ATOM 2391 O O . ALA A 1 294 ? -26.735 2.401 11.699 1.00 97.19 294 ALA A O 1
ATOM 2392 N N . TYR A 1 295 ? -28.911 2.887 11.422 1.00 97.12 295 TYR A N 1
ATOM 2393 C CA . TYR A 1 295 ? -28.859 4.248 11.940 1.00 97.12 295 TYR A CA 1
ATOM 2394 C C . TYR A 1 295 ? -30.058 4.470 12.855 1.00 97.12 295 TYR A C 1
ATOM 2396 O O . TYR A 1 295 ? -31.199 4.265 12.440 1.00 97.12 295 TYR A O 1
ATOM 2404 N N . ASN A 1 296 ? -29.804 4.890 14.088 1.00 95.75 296 ASN A N 1
ATOM 2405 C CA . ASN A 1 296 ? -30.828 5.171 15.077 1.00 95.75 296 ASN A CA 1
ATOM 2406 C C . ASN A 1 296 ? -30.575 6.536 15.722 1.00 95.75 296 ASN A C 1
ATOM 2408 O O . ASN A 1 296 ? -29.558 6.750 16.380 1.00 95.75 296 ASN A O 1
ATOM 2412 N N . LYS A 1 297 ? -31.525 7.456 15.559 1.00 93.25 297 LYS A N 1
ATOM 2413 C CA . LYS A 1 297 ? -31.522 8.741 16.254 1.00 93.25 297 LYS A CA 1
ATOM 2414 C C . LYS A 1 297 ? -32.217 8.555 17.604 1.00 93.25 297 LYS A C 1
ATOM 2416 O O . LYS A 1 297 ? -33.443 8.498 17.649 1.00 93.25 297 LYS A O 1
ATOM 2421 N N . GLN A 1 298 ? -31.438 8.436 18.682 1.00 91.75 298 GLN A N 1
ATOM 2422 C CA . GLN A 1 298 ? -31.991 8.258 20.030 1.00 91.75 298 GLN A CA 1
ATOM 2423 C C . GLN A 1 298 ? -32.710 9.523 20.503 1.00 91.75 298 GLN A C 1
ATOM 2425 O O . GLN A 1 298 ? -33.823 9.454 21.019 1.00 91.75 298 GLN A O 1
ATOM 2430 N N . ASP A 1 299 ? -32.086 10.677 20.280 1.00 91.62 299 ASP A N 1
ATOM 2431 C CA . ASP A 1 299 ? -32.654 11.993 20.544 1.00 91.62 299 ASP A CA 1
ATOM 2432 C C . ASP A 1 299 ? -32.043 13.036 19.584 1.00 91.62 299 ASP A C 1
ATOM 2434 O O . ASP A 1 299 ? -31.387 12.696 18.595 1.00 91.62 299 ASP A O 1
ATOM 2438 N N . ASN A 1 300 ? -32.298 14.327 19.812 1.00 87.69 300 ASN A N 1
ATOM 2439 C CA . ASN A 1 300 ? -31.768 15.384 18.945 1.00 87.69 300 ASN A CA 1
ATOM 2440 C C . ASN A 1 300 ? -30.244 15.553 19.014 1.00 87.69 300 ASN A C 1
ATOM 2442 O O . ASN A 1 300 ? -29.673 16.051 18.051 1.00 87.69 300 ASN A O 1
ATOM 2446 N N . HIS A 1 301 ? -29.606 15.119 20.094 1.00 93.12 301 HIS A N 1
ATOM 2447 C CA . HIS A 1 301 ? -28.169 15.217 20.327 1.00 93.12 301 HIS A CA 1
ATOM 2448 C C . HIS A 1 301 ? -27.440 13.917 19.988 1.00 93.12 301 HIS A C 1
ATOM 2450 O O . HIS A 1 301 ? -26.324 13.964 19.481 1.00 93.12 301 HIS A O 1
ATOM 2456 N N . THR A 1 302 ? -28.064 12.766 20.227 1.00 95.50 302 THR A N 1
ATOM 2457 C CA . THR A 1 302 ? -27.400 11.462 20.207 1.00 95.50 302 THR A CA 1
ATOM 2458 C C . THR A 1 302 ? -27.864 10.602 19.038 1.00 95.50 302 THR A C 1
ATOM 2460 O O . THR A 1 302 ? -29.058 10.331 18.864 1.00 95.50 302 THR A O 1
ATOM 2463 N N . GLN A 1 303 ? -26.905 10.119 18.251 1.00 95.56 303 GLN A N 1
ATOM 2464 C CA . GLN A 1 303 ? -27.124 9.159 17.174 1.00 95.56 303 GLN A CA 1
ATOM 2465 C C . GLN A 1 303 ? -26.265 7.919 17.395 1.00 95.56 303 GLN A C 1
ATOM 2467 O O . GLN A 1 303 ? -25.100 8.014 17.770 1.00 95.56 303 GLN A O 1
ATOM 2472 N N . VAL A 1 304 ? -26.842 6.752 17.136 1.00 97.31 304 VAL A N 1
ATOM 2473 C CA . VAL A 1 304 ? -26.153 5.466 17.207 1.00 97.31 304 VAL A CA 1
ATOM 2474 C C . VAL A 1 304 ? -26.183 4.828 15.831 1.00 97.31 304 VAL A C 1
ATOM 2476 O O . VAL A 1 304 ? -27.242 4.665 15.224 1.00 97.31 304 VAL A O 1
ATOM 2479 N N . LEU A 1 305 ? -25.007 4.473 15.336 1.00 97.69 305 LEU A N 1
ATOM 2480 C CA . LEU A 1 305 ? -24.798 3.887 14.027 1.00 97.69 305 LEU A CA 1
ATOM 2481 C C . LEU A 1 305 ? -24.156 2.519 14.201 1.00 97.69 305 LEU A C 1
ATOM 2483 O O . LEU A 1 305 ? -23.298 2.334 15.061 1.00 97.69 305 LEU A O 1
ATOM 2487 N N . ARG A 1 306 ? -24.550 1.572 13.357 1.00 97.88 306 ARG A N 1
ATOM 2488 C CA . ARG A 1 306 ? -23.808 0.334 13.159 1.00 97.88 306 ARG A CA 1
ATOM 2489 C C . ARG A 1 306 ? -23.211 0.365 11.765 1.00 97.88 306 ARG A C 1
ATOM 2491 O O . ARG A 1 306 ? -23.959 0.489 10.793 1.00 97.88 306 ARG A O 1
ATOM 2498 N N . ILE A 1 307 ? -21.891 0.275 11.686 1.00 97.88 307 ILE A N 1
ATOM 2499 C CA . ILE A 1 307 ? -21.149 0.325 10.427 1.00 97.88 307 ILE A CA 1
ATOM 2500 C C . ILE A 1 307 ? -20.245 -0.895 10.298 1.00 97.88 307 ILE A C 1
ATOM 2502 O O . ILE A 1 307 ? -19.722 -1.382 11.297 1.00 97.88 307 ILE A O 1
ATOM 2506 N N . THR A 1 308 ? -20.038 -1.360 9.072 1.00 97.06 308 THR A N 1
ATOM 2507 C CA . THR A 1 308 ? -19.175 -2.508 8.779 1.00 97.06 308 THR A CA 1
ATOM 2508 C C . THR A 1 308 ? -18.061 -2.099 7.829 1.00 97.06 308 THR A C 1
ATOM 2510 O O . THR A 1 308 ? -18.316 -1.505 6.782 1.00 97.06 308 THR A O 1
ATOM 2513 N N . ASN A 1 309 ? -16.816 -2.423 8.177 1.00 96.88 309 ASN A N 1
ATOM 2514 C CA . ASN A 1 309 ? -15.692 -2.359 7.252 1.00 96.88 309 ASN A CA 1
ATOM 2515 C C . ASN A 1 309 ? -15.773 -3.566 6.305 1.00 96.88 309 ASN A C 1
ATOM 2517 O O . ASN A 1 309 ? -15.565 -4.696 6.730 1.00 96.88 309 ASN A O 1
ATOM 2521 N N . LYS A 1 310 ? -16.056 -3.344 5.019 1.00 96.50 310 LYS A N 1
ATOM 2522 C CA . LYS A 1 310 ? -16.234 -4.415 4.022 1.00 96.50 310 LYS A CA 1
ATOM 2523 C C . LYS A 1 310 ? -14.944 -5.183 3.704 1.00 96.50 310 LYS A C 1
ATOM 2525 O O . LYS A 1 310 ? -15.020 -6.264 3.130 1.00 96.50 310 LYS A O 1
ATOM 2530 N N . LEU A 1 311 ? -13.779 -4.631 4.048 1.00 96.06 311 LEU A N 1
ATOM 2531 C CA . LEU A 1 311 ? -12.484 -5.270 3.823 1.00 96.06 311 LEU A CA 1
ATOM 2532 C C . LEU A 1 311 ? -12.108 -6.197 4.976 1.00 96.06 311 LEU A C 1
ATOM 2534 O O . LEU A 1 311 ? -11.759 -7.344 4.737 1.00 96.06 311 LEU A O 1
ATOM 2538 N N . THR A 1 312 ? -12.194 -5.719 6.219 1.00 95.94 312 THR A N 1
ATOM 2539 C CA . THR A 1 312 ? -11.839 -6.524 7.404 1.00 95.94 312 THR A CA 1
ATOM 2540 C C . THR A 1 312 ? -13.022 -7.291 7.982 1.00 95.94 312 THR A C 1
ATOM 2542 O O . THR A 1 312 ? -12.839 -8.075 8.905 1.00 95.94 312 THR A O 1
ATOM 2545 N N . LEU A 1 313 ? -14.235 -7.026 7.489 1.00 95.81 313 LEU A N 1
ATOM 2546 C CA . LEU A 1 313 ? -15.515 -7.532 7.997 1.00 95.81 313 LEU A CA 1
ATOM 2547 C C . LEU A 1 313 ? -15.813 -7.132 9.454 1.00 95.81 313 LEU A C 1
ATOM 2549 O O . LEU A 1 313 ? -16.766 -7.616 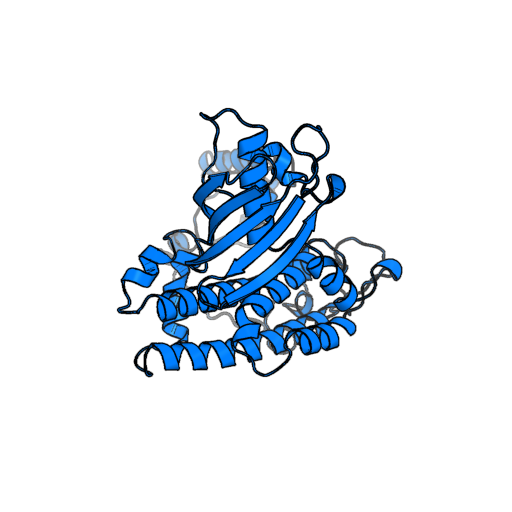10.063 1.00 95.81 313 LEU A O 1
ATOM 2553 N N . THR A 1 314 ? -15.041 -6.194 10.011 1.00 94.38 314 THR A N 1
ATOM 2554 C CA . THR A 1 314 ? -15.250 -5.680 11.367 1.00 94.38 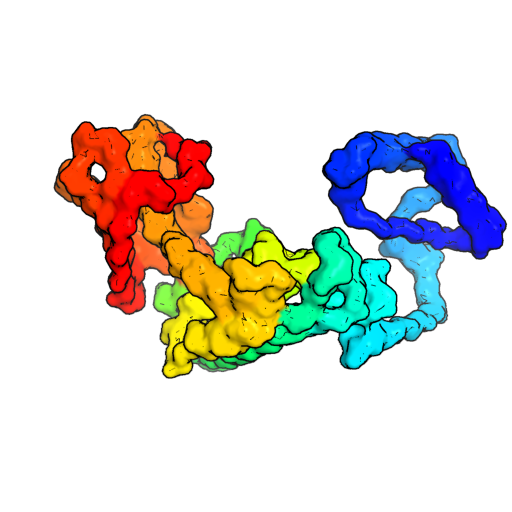314 THR A CA 1
ATOM 2555 C C . THR A 1 314 ? -16.501 -4.814 11.422 1.00 94.38 314 THR A C 1
ATOM 2557 O O . THR A 1 314 ? -16.651 -3.879 10.632 1.00 94.38 314 THR A O 1
ATOM 2560 N N . THR A 1 315 ? -17.371 -5.087 12.394 1.00 95.38 315 THR A N 1
ATOM 2561 C CA . THR A 1 315 ? -18.539 -4.251 12.691 1.00 95.38 315 THR A CA 1
ATOM 2562 C C . THR A 1 315 ? -18.271 -3.366 13.903 1.00 95.38 315 THR A C 1
ATOM 2564 O O . THR A 1 315 ? -17.851 -3.845 14.958 1.00 95.38 315 THR A O 1
ATOM 2567 N N . TYR A 1 316 ? -18.595 -2.085 13.768 1.00 96.75 316 TYR A N 1
ATOM 2568 C CA . TYR A 1 316 ? -18.491 -1.088 14.822 1.00 96.75 316 TYR A CA 1
ATOM 2569 C C . TYR A 1 316 ? -19.872 -0.565 15.208 1.00 96.75 316 TYR A C 1
ATOM 2571 O O . TYR A 1 316 ? -20.733 -0.344 14.350 1.00 96.75 316 TYR A O 1
ATOM 2579 N N . VAL A 1 317 ? -20.070 -0.322 16.503 1.00 97.69 317 VAL A N 1
ATOM 2580 C CA . VAL A 1 317 ? -21.149 0.537 17.000 1.00 97.69 317 VAL A CA 1
ATOM 2581 C C . VAL A 1 317 ? -20.551 1.895 17.317 1.00 97.69 317 VAL A C 1
ATOM 2583 O O . VAL A 1 317 ? -19.697 2.014 18.193 1.00 97.69 317 VAL A O 1
ATOM 2586 N N . CYS A 1 318 ? -21.012 2.920 16.613 1.00 97.56 318 CYS A N 1
ATOM 2587 C CA . CYS A 1 318 ? -20.561 4.286 16.806 1.00 97.56 318 CYS A CA 1
ATOM 2588 C C . CYS A 1 318 ? -21.679 5.111 17.442 1.00 97.56 318 CYS A C 1
ATOM 2590 O O . CYS A 1 318 ? -22.766 5.232 16.877 1.00 97.56 318 CYS A O 1
ATOM 2592 N N . THR A 1 319 ? -21.403 5.705 18.597 1.00 97.44 319 THR A N 1
ATOM 2593 C CA . THR A 1 319 ? -22.289 6.668 19.253 1.00 97.44 319 THR A CA 1
ATOM 2594 C C . THR A 1 319 ? -21.730 8.058 19.039 1.00 97.44 319 THR A C 1
ATOM 2596 O O . THR A 1 319 ? -20.611 8.342 19.461 1.00 97.44 319 THR A O 1
ATOM 2599 N N . ALA A 1 320 ? -22.507 8.927 18.410 1.00 96.25 320 ALA A N 1
ATOM 2600 C CA . ALA A 1 320 ? -22.148 10.314 18.203 1.00 96.25 320 ALA A CA 1
ATOM 2601 C C . ALA A 1 320 ? -23.071 11.243 18.977 1.00 96.25 320 ALA A C 1
ATOM 2603 O O . ALA A 1 320 ? -24.293 11.090 18.943 1.00 96.25 320 ALA A O 1
ATOM 2604 N N . THR A 1 321 ? -22.467 12.218 19.646 1.00 95.69 321 THR A N 1
ATOM 2605 C CA . THR A 1 321 ? -23.167 13.249 20.406 1.00 95.69 321 THR A CA 1
ATOM 2606 C C . THR A 1 321 ? -22.830 14.617 19.831 1.00 95.69 321 THR A C 1
ATOM 2608 O O . THR A 1 321 ? -21.669 15.026 19.857 1.00 95.69 321 THR A O 1
ATOM 2611 N N . ASP A 1 322 ? -23.849 15.326 19.352 1.00 93.38 322 ASP A N 1
ATOM 2612 C CA . ASP A 1 322 ? -23.796 16.739 18.980 1.00 93.38 322 ASP A CA 1
ATOM 2613 C C . ASP A 1 322 ? -24.283 17.594 20.165 1.00 93.38 322 ASP A C 1
ATOM 2615 O O . ASP A 1 322 ? -25.452 17.495 20.549 1.00 93.38 322 ASP A O 1
ATOM 2619 N N . PRO A 1 323 ? -23.439 18.439 20.781 1.00 91.19 323 PRO A N 1
ATOM 2620 C CA . PRO A 1 323 ? -23.858 19.292 21.889 1.00 91.19 323 PRO A CA 1
ATOM 2621 C C . PRO A 1 323 ? -24.796 20.429 21.452 1.00 91.19 323 PRO A C 1
ATOM 2623 O O . PRO A 1 323 ? -25.511 20.983 22.286 1.00 91.19 323 PRO A O 1
ATOM 2626 N N . ASN A 1 324 ? -24.818 20.792 20.167 1.00 88.94 324 ASN A N 1
ATOM 2627 C CA . ASN A 1 324 ? -25.530 21.947 19.630 1.00 88.94 324 ASN A CA 1
ATOM 2628 C C . ASN A 1 324 ? -26.236 21.632 18.283 1.00 88.94 324 ASN A C 1
ATOM 2630 O O . ASN A 1 324 ? -25.971 22.312 17.286 1.00 88.94 324 ASN A O 1
ATOM 2634 N N . PRO A 1 325 ? -27.196 20.688 18.236 1.00 85.25 325 PRO A N 1
ATOM 2635 C CA . PRO A 1 325 ? -27.795 20.200 16.987 1.00 85.25 325 PRO A CA 1
ATOM 2636 C C . PRO A 1 325 ? -28.570 21.264 16.201 1.00 85.25 325 PRO A C 1
ATOM 2638 O O . PRO A 1 325 ? -28.734 21.146 14.988 1.00 85.25 325 PRO A O 1
ATOM 2641 N N . GLU A 1 326 ? -29.027 22.325 16.870 1.00 85.50 326 GLU A N 1
ATOM 2642 C CA . GLU A 1 326 ? -29.733 23.443 16.229 1.00 85.50 326 GLU A CA 1
ATOM 2643 C C . GLU A 1 326 ? -28.797 24.504 15.631 1.00 85.50 326 GLU A C 1
ATOM 2645 O O . GLU A 1 326 ? -29.236 25.348 14.849 1.00 85.50 326 GLU A O 1
ATOM 2650 N N . LYS A 1 327 ? -27.505 24.494 15.984 1.00 85.75 327 LYS A N 1
ATOM 2651 C CA . LYS A 1 327 ? -26.527 25.439 15.429 1.00 85.75 327 LYS A CA 1
ATOM 2652 C C . LYS A 1 327 ? -25.979 24.916 14.103 1.00 85.75 327 LYS A C 1
ATOM 2654 O O . LYS A 1 327 ? -26.048 23.731 13.805 1.00 85.75 327 LYS A O 1
ATOM 2659 N N . SER A 1 328 ? -25.400 25.800 13.295 1.00 81.19 328 SER A N 1
ATOM 2660 C CA . SER A 1 328 ? -24.673 25.408 12.077 1.00 81.19 328 SER A CA 1
ATOM 2661 C C . SER A 1 328 ? -23.256 24.896 12.356 1.00 81.19 328 SER A C 1
ATOM 2663 O O . SER A 1 328 ? -22.620 24.343 11.464 1.00 81.19 328 SER A O 1
ATOM 2665 N N . THR A 1 329 ? -22.751 25.093 13.574 1.00 84.06 329 THR A N 1
ATOM 2666 C CA . THR A 1 329 ? -21.439 24.616 14.018 1.00 84.06 329 THR A CA 1
ATOM 2667 C C . THR A 1 329 ? -21.444 23.099 14.151 1.00 84.06 329 THR A C 1
ATOM 2669 O O . THR A 1 329 ? -22.299 22.555 14.850 1.00 84.06 329 THR A O 1
ATOM 2672 N N . LEU A 1 330 ? -20.489 22.427 13.506 1.00 87.12 330 LEU A N 1
ATOM 2673 C CA . LEU A 1 330 ? -20.315 20.983 13.614 1.00 87.12 330 LEU A CA 1
ATOM 2674 C C . LEU A 1 330 ? -19.307 20.674 14.725 1.00 87.12 330 LEU A C 1
ATOM 2676 O O . LEU A 1 330 ? -18.105 20.881 14.563 1.00 87.12 330 LEU A O 1
ATOM 2680 N N . GLU A 1 331 ? -19.825 20.184 15.845 1.00 91.94 331 GLU A N 1
ATOM 2681 C CA . GLU A 1 331 ? -19.056 19.669 16.975 1.00 91.94 331 GLU A CA 1
ATOM 2682 C C . GLU A 1 331 ? -19.617 18.291 17.316 1.00 91.94 331 GLU A C 1
ATOM 2684 O O . GLU A 1 331 ? -20.823 18.148 17.501 1.00 91.94 331 GLU A O 1
ATOM 2689 N N . TYR A 1 332 ? -18.766 17.270 17.381 1.00 92.75 332 TYR A N 1
ATOM 2690 C CA . TYR A 1 332 ? -19.204 15.917 17.717 1.00 92.75 332 TYR A CA 1
ATOM 2691 C C . TYR A 1 332 ? -18.240 15.249 18.681 1.00 92.75 332 TYR A C 1
ATOM 2693 O O . TYR A 1 332 ? -17.025 15.339 18.536 1.00 92.75 332 TYR A O 1
ATOM 2701 N N . THR A 1 333 ? -18.793 14.499 19.627 1.00 95.88 333 THR A N 1
ATOM 2702 C CA . THR A 1 333 ? -18.053 13.437 20.310 1.00 95.88 333 THR A CA 1
ATOM 2703 C C . THR A 1 333 ? -18.475 12.110 19.700 1.00 95.88 333 THR A C 1
ATOM 2705 O O . THR A 1 333 ? -19.640 11.744 19.826 1.00 95.88 333 THR A O 1
ATOM 2708 N N . ILE A 1 334 ? -17.563 11.397 19.041 1.00 96.25 334 ILE A N 1
ATOM 2709 C CA . ILE A 1 334 ? -17.825 10.075 18.460 1.00 96.25 334 ILE A CA 1
ATOM 2710 C C . ILE A 1 334 ? -17.101 9.022 19.287 1.00 96.25 334 ILE A C 1
ATOM 2712 O O . ILE A 1 334 ? -15.880 9.043 19.407 1.00 96.25 334 ILE A O 1
ATOM 2716 N N . THR A 1 335 ? -17.860 8.087 19.843 1.00 96.44 335 THR A N 1
ATOM 2717 C CA . THR A 1 335 ? -17.343 6.882 20.489 1.00 96.44 335 THR A CA 1
ATOM 2718 C C . THR A 1 335 ? -17.534 5.699 19.558 1.00 96.44 335 THR A C 1
ATOM 2720 O O . THR A 1 335 ? -18.668 5.409 19.191 1.00 96.44 335 THR A O 1
ATOM 2723 N N . SER A 1 336 ? -16.453 5.019 19.187 1.00 95.88 336 SER A N 1
ATOM 2724 C CA . SER A 1 336 ? -16.478 3.790 18.390 1.00 95.88 336 SER A CA 1
ATOM 2725 C C . SER A 1 336 ? -16.216 2.580 19.283 1.00 95.88 336 SER A C 1
ATOM 2727 O O . SER A 1 336 ? -15.308 2.622 20.113 1.00 95.88 336 SER A O 1
ATOM 2729 N N . LEU A 1 337 ? -17.013 1.524 19.117 1.00 95.44 337 LEU A N 1
ATOM 2730 C CA . LEU A 1 337 ? -16.867 0.228 19.777 1.00 95.44 337 LEU A CA 1
ATOM 2731 C C . LEU A 1 337 ? -16.759 -0.873 18.718 1.00 95.44 337 LEU A C 1
ATOM 2733 O O . LEU A 1 337 ? -17.715 -1.097 17.975 1.00 95.44 337 LEU A O 1
ATOM 2737 N N . ASP A 1 338 ? -15.638 -1.591 18.691 1.00 91.00 338 ASP A N 1
ATOM 2738 C CA . ASP A 1 338 ? -15.526 -2.863 17.966 1.00 91.00 338 ASP A CA 1
ATOM 2739 C C . ASP A 1 338 ? -16.342 -3.929 18.713 1.00 91.00 338 ASP A C 1
ATOM 2741 O O . ASP A 1 338 ? -16.045 -4.249 19.867 1.00 91.00 338 ASP A O 1
ATOM 2745 N N . ILE A 1 339 ? -17.387 -4.462 18.073 1.00 83.81 339 ILE A N 1
ATOM 2746 C CA . ILE A 1 339 ? -18.333 -5.389 18.717 1.00 83.81 339 ILE A CA 1
ATOM 2747 C C . ILE A 1 339 ? -17.641 -6.685 19.147 1.00 83.81 339 ILE A C 1
ATOM 2749 O O . ILE A 1 339 ? -17.972 -7.245 20.194 1.00 83.81 339 ILE A O 1
ATOM 2753 N N . ASN A 1 340 ? -16.682 -7.156 18.356 1.00 77.81 340 ASN A N 1
ATOM 2754 C CA . ASN A 1 340 ? -16.106 -8.481 18.539 1.00 77.81 340 ASN A CA 1
ATOM 2755 C C . ASN A 1 340 ? -14.913 -8.431 19.492 1.00 77.81 340 ASN A C 1
ATOM 2757 O O . ASN A 1 340 ? -14.764 -9.311 20.334 1.00 77.81 340 ASN A O 1
ATOM 2761 N N . HIS A 1 341 ? -14.132 -7.349 19.460 1.00 76.50 341 HIS A N 1
ATOM 2762 C CA . HIS A 1 341 ? -12.980 -7.184 20.353 1.00 76.50 341 HIS A CA 1
ATOM 2763 C C . HIS A 1 341 ? -13.236 -6.291 21.575 1.00 76.50 341 HIS A C 1
ATOM 2765 O O . HIS A 1 341 ? -12.321 -6.072 22.367 1.00 76.50 341 HIS A O 1
ATOM 2771 N N . GLN A 1 342 ? -14.452 -5.757 21.741 1.00 82.75 342 GLN A N 1
ATOM 2772 C CA . GLN A 1 342 ? -14.865 -4.936 22.892 1.00 82.75 342 GLN A CA 1
ATOM 2773 C C . GLN A 1 342 ? -13.921 -3.752 23.176 1.00 82.75 342 GLN A C 1
ATOM 2775 O O . GLN A 1 342 ? -13.753 -3.313 24.314 1.00 82.75 342 GLN A O 1
ATOM 2780 N N . THR A 1 343 ? -13.280 -3.231 22.128 1.00 84.19 343 THR A N 1
ATOM 2781 C CA . THR A 1 343 ? -12.356 -2.099 22.223 1.00 84.19 343 THR A CA 1
ATOM 2782 C C . THR A 1 343 ? -13.117 -0.817 21.928 1.00 84.19 343 THR A C 1
ATOM 2784 O O . THR A 1 343 ? -13.749 -0.704 20.879 1.00 84.19 343 THR A O 1
ATOM 2787 N N . GLN A 1 344 ? -13.053 0.141 22.855 1.00 90.94 344 GLN A N 1
ATOM 2788 C CA . GLN A 1 344 ? -13.765 1.411 22.764 1.00 90.94 344 GLN A CA 1
ATOM 2789 C C . GLN A 1 344 ? -12.795 2.591 22.720 1.00 90.94 344 GLN A C 1
ATOM 2791 O O . GLN A 1 344 ? -11.872 2.677 23.531 1.00 90.94 344 GLN A O 1
ATOM 2796 N N . GLN A 1 345 ? -13.045 3.534 21.815 1.00 92.12 345 GLN A N 1
ATOM 2797 C CA . GLN A 1 345 ? -12.296 4.786 21.708 1.00 92.12 345 GLN A CA 1
ATOM 2798 C C . GLN A 1 345 ? -13.251 5.960 21.489 1.00 92.12 345 GLN A C 1
ATOM 2800 O O . GLN A 1 345 ? -14.274 5.809 20.824 1.00 92.12 345 GLN A O 1
ATOM 2805 N N . SER A 1 346 ? -12.922 7.127 22.044 1.00 94.31 346 SER A N 1
ATOM 2806 C CA . SER A 1 346 ? -13.740 8.339 21.934 1.00 94.31 346 SER A CA 1
ATOM 2807 C C . SER A 1 346 ? -12.926 9.495 21.367 1.00 94.31 346 SER A C 1
ATOM 2809 O O . SER A 1 346 ? -11.807 9.751 21.808 1.00 94.31 346 SER A O 1
ATOM 2811 N N . PHE A 1 347 ? -13.520 10.215 20.420 1.00 94.12 347 PHE A N 1
ATOM 2812 C CA . PHE A 1 347 ? -12.891 11.298 19.674 1.00 94.12 347 PHE A CA 1
ATOM 2813 C C . PHE A 1 347 ? -13.768 12.540 19.731 1.00 94.12 347 PHE A C 1
ATOM 2815 O O . PHE A 1 347 ? -14.974 12.464 19.497 1.00 94.12 347 PHE A O 1
ATOM 2822 N N . PHE A 1 348 ? -13.155 13.681 20.028 1.00 93.81 348 PHE A N 1
ATOM 2823 C CA . PHE A 1 348 ? -13.798 14.985 19.931 1.00 93.81 348 PHE A CA 1
ATOM 2824 C C . PHE A 1 348 ? -13.409 15.639 18.606 1.00 93.81 348 PHE A C 1
ATOM 2826 O O . PHE A 1 348 ? -12.224 15.710 18.281 1.00 93.81 348 PHE A O 1
ATOM 2833 N N . LEU A 1 349 ? -14.408 16.073 17.843 1.00 91.81 349 LEU A N 1
ATOM 2834 C CA . LEU A 1 349 ? -14.268 16.567 16.479 1.00 91.81 349 LEU A CA 1
ATOM 2835 C C . LEU A 1 349 ? -14.893 17.952 16.364 1.00 91.81 349 LEU A C 1
ATOM 2837 O O . LEU A 1 349 ? -16.089 18.124 16.599 1.00 91.81 349 LEU A O 1
ATOM 2841 N N . GLU A 1 350 ? -14.082 18.915 15.944 1.00 90.81 350 GLU A N 1
ATOM 2842 C CA . GLU A 1 350 ? -14.514 20.269 15.608 1.00 90.81 350 GLU A CA 1
ATOM 2843 C C . GLU A 1 350 ? -14.617 20.450 14.085 1.00 90.81 350 GLU A C 1
ATOM 2845 O O . GLU A 1 350 ? -14.061 19.684 13.295 1.00 90.81 350 GLU A O 1
ATOM 2850 N N . GLN A 1 351 ? -15.287 21.519 13.652 1.00 86.50 351 GLN A N 1
ATOM 2851 C CA . GLN A 1 351 ? -15.511 21.863 12.243 1.00 86.50 351 GLN A CA 1
ATOM 2852 C C . GLN A 1 351 ? -14.244 21.814 11.362 1.00 86.50 351 GLN A C 1
ATOM 2854 O O . GLN A 1 351 ? -14.317 21.453 10.184 1.00 86.50 351 GLN A O 1
ATOM 2859 N N . ASN A 1 352 ? -13.092 22.226 11.898 1.00 85.81 352 ASN A N 1
ATOM 2860 C CA . ASN A 1 352 ? -11.799 22.259 11.202 1.00 85.81 352 ASN A CA 1
ATOM 2861 C C . ASN A 1 352 ? -11.133 20.876 11.084 1.00 85.81 352 ASN A C 1
ATOM 2863 O O . ASN A 1 352 ? -10.234 20.722 10.262 1.00 85.81 352 ASN A O 1
ATOM 2867 N N . MET A 1 353 ? -11.576 19.891 11.867 1.00 85.94 353 MET A N 1
ATOM 2868 C CA . MET A 1 353 ? -11.090 18.508 11.836 1.00 85.94 353 MET A CA 1
ATOM 2869 C C . MET A 1 353 ? -11.858 17.640 10.833 1.00 85.94 353 MET A C 1
ATOM 2871 O O . MET A 1 353 ? -11.448 16.516 10.558 1.00 85.94 353 MET A O 1
ATOM 2875 N N . ILE A 1 354 ? -12.963 18.146 10.276 1.00 83.19 354 ILE A N 1
ATOM 2876 C CA . ILE A 1 354 ? -13.764 17.434 9.278 1.00 83.19 354 ILE A CA 1
ATOM 2877 C C . ILE A 1 354 ? -12.992 17.398 7.950 1.00 83.19 354 ILE A C 1
ATOM 2879 O O . ILE A 1 354 ? -12.748 18.467 7.372 1.00 83.19 354 ILE A O 1
ATOM 2883 N N . PRO A 1 355 ? -12.642 16.205 7.429 1.00 83.25 355 PRO A N 1
ATOM 2884 C CA . PRO A 1 355 ? -11.865 16.079 6.201 1.00 83.25 355 PRO A CA 1
ATOM 2885 C C . PRO A 1 355 ? -12.533 16.791 5.022 1.00 83.25 355 PRO A C 1
ATOM 2887 O O . PRO A 1 355 ? -13.713 16.579 4.741 1.00 83.25 355 PRO A O 1
ATOM 2890 N N . LEU A 1 356 ? -11.769 17.607 4.285 1.00 80.94 356 LEU A N 1
ATOM 2891 C CA . LEU A 1 356 ? -12.292 18.355 3.132 1.00 80.94 356 LEU A CA 1
ATOM 2892 C C . LEU A 1 356 ? -12.924 17.432 2.083 1.00 80.94 356 LEU A C 1
ATOM 2894 O O . LEU A 1 356 ? -13.976 17.768 1.553 1.00 80.94 356 LEU A O 1
ATOM 2898 N N . ARG A 1 357 ? -12.351 16.237 1.882 1.00 80.94 357 ARG A N 1
ATOM 2899 C CA . ARG A 1 357 ? -12.868 15.206 0.967 1.00 80.94 357 ARG A CA 1
ATOM 2900 C C . ARG A 1 357 ? -14.304 14.760 1.255 1.00 80.94 357 ARG A C 1
ATOM 2902 O O . ARG A 1 357 ? -14.973 14.271 0.356 1.00 80.94 357 ARG A O 1
ATOM 2909 N N . MET A 1 358 ? -14.789 14.898 2.494 1.00 84.62 358 MET A N 1
ATOM 2910 C CA . MET A 1 358 ? -16.190 14.593 2.804 1.00 84.62 358 MET A CA 1
ATOM 2911 C C . MET A 1 358 ? -17.141 15.613 2.199 1.00 84.62 358 MET A C 1
ATOM 2913 O O . MET A 1 358 ? -18.263 15.260 1.868 1.00 84.62 358 MET A O 1
ATOM 2917 N N . ARG A 1 359 ? -16.718 16.875 2.079 1.00 73.81 359 ARG A N 1
ATOM 2918 C CA . ARG A 1 359 ? -17.597 17.966 1.647 1.00 73.81 359 ARG A CA 1
ATOM 2919 C C . ARG A 1 359 ? -18.042 17.813 0.199 1.00 73.81 359 ARG A C 1
ATOM 2921 O O . ARG A 1 359 ? -19.124 18.270 -0.124 1.00 73.81 359 ARG A O 1
ATOM 2928 N N . ASP A 1 360 ? -17.243 17.146 -0.627 1.00 72.75 360 ASP A N 1
ATOM 2929 C CA . ASP A 1 360 ? -17.595 16.855 -2.020 1.00 72.75 360 ASP A CA 1
ATOM 2930 C C . ASP A 1 360 ? -18.613 15.701 -2.143 1.00 72.75 360 ASP A C 1
ATOM 2932 O O . ASP A 1 360 ? -19.193 15.499 -3.208 1.00 72.75 360 ASP A O 1
ATOM 2936 N N . LEU A 1 361 ? -18.820 14.933 -1.064 1.00 74.31 361 LEU A N 1
ATOM 2937 C CA . LEU A 1 361 ? -19.692 13.753 -1.003 1.00 74.31 361 LEU A CA 1
ATOM 2938 C C . LEU A 1 361 ? -20.979 13.978 -0.184 1.00 74.31 361 LEU A C 1
ATOM 2940 O O . LEU A 1 361 ? -21.827 13.084 -0.135 1.00 74.31 361 LEU A O 1
ATOM 2944 N N . LEU A 1 362 ? -21.088 15.120 0.503 1.00 77.25 362 LEU A N 1
ATOM 2945 C CA . LEU A 1 362 ? -22.241 15.552 1.303 1.00 77.25 362 LEU A CA 1
ATOM 2946 C C . LEU A 1 362 ? -23.136 16.477 0.485 1.00 77.25 362 LEU A C 1
ATOM 2948 O O . LEU A 1 362 ? -24.372 16.325 0.621 1.00 77.25 362 LEU A O 1
#

pLDDT: mean 93.77, std 4.85, range [72.75, 98.81]